Protein AF-A0A7V5ZEC9-F1 (afdb_monomer_lite)

Structure (mmCIF, N/CA/C/O backbone):
data_AF-A0A7V5ZEC9-F1
#
_entry.id   AF-A0A7V5ZEC9-F1
#
loop_
_atom_site.group_PDB
_atom_site.id
_atom_site.type_symbol
_atom_site.label_atom_id
_atom_site.label_alt_id
_atom_site.label_comp_id
_atom_site.label_asym_id
_atom_site.label_entity_id
_atom_site.label_seq_id
_atom_site.pdbx_PDB_ins_code
_atom_site.Cartn_x
_atom_site.Cartn_y
_atom_site.Cartn_z
_atom_site.occupancy
_atom_site.B_iso_or_equiv
_atom_site.auth_seq_id
_atom_site.auth_comp_id
_atom_site.auth_asym_id
_atom_site.auth_atom_id
_atom_site.pdbx_PDB_model_num
ATOM 1 N N . MET A 1 1 ? -28.917 10.484 61.229 1.00 45.91 1 MET A N 1
ATOM 2 C CA . MET A 1 1 ? -28.118 9.423 60.577 1.00 45.91 1 MET A CA 1
ATOM 3 C C . MET A 1 1 ? -28.393 9.499 59.085 1.00 45.91 1 MET A C 1
ATOM 5 O O . MET A 1 1 ? -29.542 9.336 58.700 1.00 45.91 1 MET A O 1
ATOM 9 N N . GLY A 1 2 ? -27.402 9.864 58.270 1.00 52.31 2 GLY A N 1
ATOM 10 C CA . GLY A 1 2 ? -27.573 9.956 56.819 1.00 52.31 2 GLY A CA 1
ATOM 11 C C . GLY A 1 2 ? -27.451 8.576 56.182 1.00 52.31 2 GLY A C 1
ATOM 12 O O . GLY A 1 2 ? -26.409 7.938 56.309 1.00 52.31 2 GLY A O 1
ATOM 13 N N . PHE A 1 3 ? -28.509 8.113 55.519 1.00 51.44 3 PHE A N 1
ATOM 14 C CA . PHE A 1 3 ? -28.454 6.925 54.672 1.00 51.44 3 PHE A CA 1
ATOM 15 C C . PHE A 1 3 ? -27.692 7.279 53.392 1.00 51.44 3 PHE A C 1
ATOM 17 O O . PHE A 1 3 ? -28.203 8.004 52.544 1.00 51.44 3 PHE A O 1
ATOM 24 N N . SER A 1 4 ? -26.458 6.791 53.259 1.00 56.06 4 SER A N 1
ATOM 25 C CA . SER A 1 4 ? -25.745 6.818 51.982 1.00 56.06 4 SER A CA 1
ATOM 26 C C . SER A 1 4 ? -26.106 5.553 51.212 1.00 56.06 4 SER A C 1
ATOM 28 O O . SER A 1 4 ? -25.688 4.451 51.575 1.00 56.06 4 SER A O 1
ATOM 30 N N . VAL A 1 5 ? -26.928 5.699 50.173 1.00 60.72 5 VAL A N 1
ATOM 31 C CA . VAL A 1 5 ? -27.169 4.627 49.207 1.00 60.72 5 VAL A CA 1
ATOM 32 C C . VAL A 1 5 ? -25.909 4.521 48.354 1.00 60.72 5 VAL A C 1
ATOM 34 O O . VAL A 1 5 ? -25.656 5.375 47.507 1.00 60.72 5 VAL A O 1
ATOM 37 N N . ARG A 1 6 ? -25.097 3.482 48.584 1.00 63.91 6 ARG A N 1
ATOM 38 C CA . ARG A 1 6 ? -24.024 3.122 47.651 1.00 63.91 6 ARG A CA 1
ATOM 39 C C . ARG A 1 6 ? -24.687 2.673 46.355 1.00 63.91 6 ARG A C 1
ATOM 41 O O . ARG A 1 6 ? -25.189 1.554 46.281 1.00 63.91 6 ARG A O 1
ATOM 48 N N . GLN A 1 7 ? -24.731 3.552 45.358 1.00 66.19 7 GLN A N 1
ATOM 49 C CA . GLN A 1 7 ? -25.104 3.128 44.017 1.00 66.19 7 GLN A CA 1
ATOM 50 C C . GLN A 1 7 ? -24.085 2.082 43.541 1.00 66.19 7 GLN A C 1
ATOM 52 O O . GLN A 1 7 ? -22.884 2.255 43.787 1.00 66.19 7 GLN A O 1
ATOM 57 N N . PRO A 1 8 ? -24.537 0.978 42.922 1.00 71.56 8 PRO A N 1
ATOM 58 C CA . PRO A 1 8 ? -23.621 0.030 42.312 1.00 71.56 8 PRO A CA 1
ATOM 59 C C . PRO A 1 8 ? -22.767 0.760 41.265 1.00 71.56 8 PRO A C 1
ATOM 61 O O . PRO A 1 8 ? -23.258 1.697 40.628 1.00 71.56 8 PRO A O 1
ATOM 64 N N . PRO A 1 9 ? -21.490 0.370 41.102 1.00 74.50 9 PRO A N 1
ATOM 65 C CA . PRO A 1 9 ? -20.638 0.975 40.092 1.00 74.50 9 PRO A CA 1
ATOM 66 C C . PRO A 1 9 ? -21.295 0.833 38.710 1.00 74.50 9 PRO A C 1
ATOM 68 O O . PRO A 1 9 ? -21.919 -0.202 38.447 1.00 74.50 9 PRO A O 1
ATOM 71 N N . PRO A 1 10 ? -21.171 1.845 37.833 1.00 80.75 10 PRO A N 1
ATOM 72 C CA . PRO A 1 10 ? -21.678 1.752 36.474 1.00 80.75 10 PRO A CA 1
ATOM 73 C C . PRO A 1 10 ? -21.144 0.496 35.766 1.00 80.75 10 PRO A C 1
ATOM 75 O O . PRO A 1 10 ? -20.005 0.084 36.019 1.00 80.75 10 PRO A O 1
ATOM 78 N N . PRO A 1 11 ? -21.946 -0.134 34.894 1.00 89.06 11 PRO A N 1
ATOM 79 C CA . PRO A 1 11 ? -21.502 -1.304 34.150 1.00 89.06 11 PRO A CA 1
ATOM 80 C C . PRO A 1 11 ? -20.333 -0.950 33.220 1.00 89.06 11 PRO A C 1
ATOM 82 O O . PRO A 1 11 ? -20.235 0.171 32.723 1.00 89.06 11 PRO A O 1
ATOM 85 N N . ALA A 1 12 ? -19.448 -1.916 32.968 1.00 92.62 12 ALA A N 1
ATOM 86 C CA . ALA A 1 12 ? -18.351 -1.731 32.022 1.00 92.62 12 ALA A CA 1
ATOM 87 C C . ALA A 1 12 ? -18.881 -1.507 30.588 1.00 92.62 12 ALA A C 1
ATOM 89 O O . ALA A 1 12 ? -19.945 -2.043 30.242 1.00 92.62 12 ALA A O 1
ATOM 90 N N . PRO A 1 13 ? -18.156 -0.742 29.748 1.00 95.12 13 PRO A N 1
ATOM 91 C CA . PRO A 1 13 ? -18.486 -0.629 28.334 1.00 95.12 13 PRO A CA 1
ATOM 92 C C . PRO A 1 13 ? -18.406 -2.003 27.666 1.00 95.12 13 PRO A C 1
ATOM 94 O O . PRO A 1 13 ? -17.550 -2.817 28.001 1.00 95.12 13 PRO A O 1
ATOM 97 N N . VAL A 1 14 ? -19.288 -2.266 26.709 1.00 97.12 14 VAL A N 1
ATOM 98 C CA . VAL A 1 14 ? -19.266 -3.502 25.913 1.00 97.12 14 VAL A CA 1
ATOM 99 C C . VAL A 1 14 ? -19.179 -3.116 24.450 1.00 97.12 14 VAL A C 1
ATOM 101 O O . VAL A 1 14 ? -19.966 -2.290 23.998 1.00 97.12 14 VAL A O 1
ATOM 104 N N . ILE A 1 15 ? -18.234 -3.706 23.720 1.00 97.94 15 ILE A N 1
ATOM 105 C CA . ILE A 1 15 ? -18.111 -3.579 22.269 1.00 97.94 15 ILE A CA 1
ATOM 106 C C . ILE A 1 15 ? -18.838 -4.766 21.640 1.00 97.94 15 ILE A C 1
ATOM 108 O O . ILE A 1 15 ? -18.383 -5.904 21.759 1.00 97.94 15 ILE A O 1
ATOM 112 N N . ASP A 1 16 ? -19.943 -4.504 20.946 1.00 98.25 16 ASP A N 1
ATOM 113 C CA . ASP A 1 16 ? -20.681 -5.536 20.213 1.00 98.25 16 ASP A CA 1
ATOM 114 C C . ASP A 1 16 ? -20.157 -5.653 18.762 1.00 98.25 16 ASP A C 1
ATOM 116 O O . ASP A 1 16 ? -20.049 -6.756 18.229 1.00 98.25 16 ASP A O 1
ATOM 120 N N . SER A 1 17 ? -19.781 -4.535 18.117 1.00 97.88 17 SER A N 1
ATOM 121 C CA . SER A 1 17 ? -19.149 -4.551 16.785 1.00 97.88 17 SER A CA 1
ATOM 122 C C . SER A 1 17 ? -18.370 -3.270 16.463 1.00 97.88 17 SER A C 1
ATOM 124 O O . SER A 1 17 ? -18.601 -2.226 17.077 1.00 97.88 17 SER A O 1
ATOM 126 N N . ILE A 1 18 ? -17.460 -3.343 15.485 1.00 98.06 18 ILE A N 1
ATOM 127 C CA . ILE A 1 18 ? -16.761 -2.188 14.905 1.00 98.06 18 ILE A CA 1
ATOM 128 C C . ILE A 1 18 ? -16.881 -2.278 13.385 1.00 98.06 18 ILE A C 1
ATOM 130 O O . ILE A 1 18 ? -16.436 -3.259 12.786 1.00 98.06 18 ILE A O 1
ATOM 134 N N . ALA A 1 19 ? -17.491 -1.271 12.761 1.00 96.44 19 ALA A N 1
ATOM 135 C CA . ALA A 1 19 ? -17.774 -1.286 11.333 1.00 96.44 19 ALA A CA 1
ATOM 136 C C . ALA A 1 19 ? -17.755 0.117 10.690 1.00 96.44 19 ALA A C 1
ATOM 138 O O . ALA A 1 19 ? -18.045 1.117 11.350 1.00 96.44 19 ALA A O 1
ATOM 139 N N . PRO A 1 20 ? -17.476 0.205 9.378 1.00 96.69 20 PRO A N 1
ATOM 140 C CA . PRO A 1 20 ? -16.906 -0.866 8.559 1.00 96.69 20 PRO A CA 1
ATOM 141 C C . PRO A 1 20 ? -15.430 -1.096 8.921 1.00 96.69 20 PRO A C 1
ATOM 143 O O . PRO A 1 20 ? -14.845 -0.333 9.686 1.00 96.69 20 PRO A O 1
ATOM 146 N N . SER A 1 21 ? -14.821 -2.129 8.342 1.00 95.88 21 SER A N 1
ATOM 147 C CA . SER A 1 21 ? -13.361 -2.219 8.278 1.00 95.88 21 SER A CA 1
ATOM 148 C C . SER A 1 21 ? -12.816 -1.033 7.477 1.00 95.88 21 SER A C 1
ATOM 150 O O . SER A 1 21 ? -13.339 -0.696 6.411 1.00 95.88 21 SER A O 1
ATOM 152 N N . GLN A 1 22 ? -11.784 -0.382 8.002 1.00 96.12 22 GLN A N 1
ATOM 153 C CA . GLN A 1 22 ? -11.276 0.893 7.503 1.00 96.12 22 GLN A CA 1
ATOM 154 C C . GLN A 1 22 ? -9.762 0.888 7.353 1.00 96.12 22 GLN A C 1
ATOM 156 O O . GLN A 1 22 ? -9.052 0.115 7.997 1.00 96.12 22 GLN A O 1
ATOM 161 N N . TYR A 1 23 ? -9.286 1.795 6.507 1.00 94.12 23 TYR A N 1
ATOM 162 C CA . TYR A 1 23 ? -7.868 2.085 6.348 1.00 94.12 23 TYR A CA 1
ATOM 163 C C . TYR A 1 23 ? -7.333 2.920 7.527 1.00 94.12 23 TYR A C 1
ATOM 165 O O . TYR A 1 23 ? -8.110 3.642 8.167 1.00 94.12 23 TYR A O 1
ATOM 173 N N . PRO A 1 24 ? -6.014 2.904 7.781 1.00 92.81 24 PRO A N 1
ATOM 174 C CA . PRO A 1 24 ? -5.375 3.834 8.711 1.00 92.81 24 PRO A CA 1
ATOM 175 C C . PRO A 1 24 ? -5.760 5.297 8.426 1.00 92.81 24 PRO A C 1
ATOM 177 O O . PRO A 1 24 ? -5.838 5.718 7.266 1.00 92.81 24 PRO A O 1
ATOM 180 N N . GLY A 1 25 ? -6.047 6.062 9.482 1.00 92.25 25 GLY A N 1
ATOM 181 C CA . GLY A 1 25 ? -6.497 7.460 9.431 1.00 92.25 25 GLY A CA 1
ATOM 182 C C . GLY A 1 25 ? -7.989 7.659 9.134 1.00 92.25 25 GLY A C 1
ATOM 183 O O . GLY A 1 25 ? -8.491 8.784 9.186 1.00 92.25 25 GLY A O 1
ATOM 184 N N . ARG A 1 26 ? -8.737 6.593 8.820 1.00 94.81 26 ARG A N 1
ATOM 185 C CA . ARG A 1 26 ? -10.182 6.673 8.555 1.00 94.81 26 ARG A CA 1
ATOM 186 C C . ARG A 1 26 ? -10.999 6.379 9.810 1.00 94.81 26 ARG A C 1
ATOM 188 O O . ARG A 1 26 ? -10.510 5.823 10.789 1.00 94.81 26 ARG A O 1
ATOM 195 N N . LYS A 1 27 ? -12.267 6.781 9.775 1.00 97.19 27 LYS A N 1
ATOM 196 C CA . LYS A 1 27 ? -13.200 6.644 10.894 1.00 97.19 27 LYS A CA 1
ATOM 197 C C . LYS A 1 27 ? -14.037 5.377 10.767 1.00 97.19 27 LYS A C 1
ATOM 199 O O . LYS A 1 27 ? -14.584 5.109 9.697 1.00 97.19 27 LYS A O 1
ATOM 204 N N . ALA A 1 28 ? -14.171 4.651 11.867 1.00 97.88 28 ALA A N 1
ATOM 205 C CA . ALA A 1 28 ? -15.096 3.538 12.037 1.00 97.88 28 ALA A CA 1
ATOM 206 C C . ALA A 1 28 ? -16.098 3.853 13.157 1.00 97.88 28 ALA A C 1
ATOM 208 O O . ALA A 1 28 ? -15.854 4.714 14.007 1.00 97.88 28 ALA A O 1
ATOM 209 N N . ILE A 1 29 ? -17.229 3.151 13.153 1.00 98.25 29 ILE A N 1
ATOM 210 C CA . ILE A 1 29 ? -18.236 3.224 14.207 1.00 98.25 29 ILE A CA 1
ATOM 211 C C . ILE A 1 29 ? -18.117 1.984 15.080 1.00 98.25 29 ILE A C 1
ATOM 213 O O . ILE A 1 29 ? -18.201 0.855 14.601 1.00 98.25 29 ILE A O 1
ATOM 217 N N . VAL A 1 30 ? -17.944 2.214 16.374 1.00 98.00 30 VAL A N 1
ATOM 218 C CA . VAL A 1 30 ? -18.043 1.205 17.420 1.00 98.00 30 VAL A CA 1
ATOM 219 C C . VAL A 1 30 ? -19.482 1.201 17.918 1.00 98.00 30 VAL A C 1
ATOM 221 O O . VAL A 1 30 ? -19.989 2.228 18.374 1.00 98.00 30 VAL A O 1
ATOM 224 N N . THR A 1 31 ? -20.142 0.052 17.832 1.00 98.25 31 THR A N 1
ATOM 225 C CA . THR A 1 31 ? -21.472 -0.175 18.409 1.00 98.25 31 THR A CA 1
ATOM 226 C C . THR A 1 31 ? -21.353 -1.031 19.654 1.00 98.25 31 THR A C 1
ATOM 228 O O . THR A 1 31 ? -20.560 -1.977 19.681 1.00 98.25 31 THR A O 1
ATOM 231 N N . GLY A 1 32 ? -22.157 -0.733 20.661 1.00 97.25 32 GLY A N 1
ATOM 232 C CA . GLY A 1 32 ? -22.049 -1.406 21.937 1.00 97.25 32 GLY A CA 1
ATOM 233 C C . GLY A 1 32 ? -23.046 -0.901 22.956 1.00 97.25 32 GLY A C 1
ATOM 234 O O . GLY A 1 32 ? -24.139 -0.462 22.604 1.00 97.25 32 GLY A O 1
ATOM 235 N N . ARG A 1 33 ? -22.667 -0.964 24.230 1.00 95.94 33 ARG A N 1
ATOM 236 C CA . ARG A 1 33 ? -23.492 -0.524 25.361 1.00 95.94 33 ARG A CA 1
ATOM 237 C C . ARG A 1 33 ? -22.633 0.131 26.436 1.00 95.94 33 ARG A C 1
ATOM 239 O O . ARG A 1 33 ? -21.455 -0.208 26.575 1.00 95.94 33 ARG A O 1
ATOM 246 N N . ASN A 1 34 ? -23.264 0.980 27.250 1.00 94.12 34 ASN A N 1
ATOM 247 C CA . ASN A 1 34 ? -22.690 1.617 28.438 1.00 94.12 34 ASN A CA 1
ATOM 248 C C . ASN A 1 34 ? -21.585 2.651 28.134 1.00 94.12 34 ASN A C 1
ATOM 250 O O . ASN A 1 34 ? -20.636 2.797 28.913 1.00 94.12 34 ASN A O 1
ATOM 254 N N . PHE A 1 35 ? -21.680 3.374 27.014 1.00 92.81 35 PHE A N 1
ATOM 255 C CA . PHE A 1 35 ? -20.675 4.371 26.618 1.00 92.81 35 PHE A CA 1
ATOM 256 C C . PHE A 1 35 ? -20.824 5.725 27.328 1.00 92.81 35 PHE A C 1
ATOM 258 O O . PHE A 1 35 ? -19.875 6.507 27.344 1.00 92.81 35 PHE A O 1
ATOM 265 N N . LEU A 1 36 ? -21.979 6.009 27.940 1.00 87.44 36 LEU A N 1
ATOM 266 C CA . LEU A 1 36 ? -22.243 7.253 28.681 1.00 87.44 36 LEU A CA 1
ATOM 267 C C . LEU A 1 36 ? -22.200 7.070 30.207 1.00 87.44 36 LEU A C 1
ATOM 269 O O . LEU A 1 36 ? -22.753 7.872 30.957 1.00 87.44 36 LEU A O 1
ATOM 273 N N . THR A 1 37 ? -21.537 6.019 30.688 1.00 75.62 37 THR A N 1
ATOM 274 C CA . THR A 1 37 ? -21.508 5.650 32.113 1.00 75.62 37 THR A CA 1
ATOM 275 C C . THR A 1 37 ? -20.740 6.613 33.021 1.00 75.62 37 THR A C 1
ATOM 277 O O . THR A 1 37 ? -20.828 6.486 34.244 1.00 75.62 37 THR A O 1
ATOM 280 N N . THR A 1 38 ? -20.029 7.599 32.466 1.00 68.06 38 THR A N 1
ATOM 281 C CA . THR A 1 38 ? -19.313 8.632 33.225 1.00 68.06 38 THR A CA 1
ATOM 282 C C . THR A 1 38 ? -19.655 10.042 32.722 1.00 68.06 38 THR A C 1
ATOM 284 O O . THR A 1 38 ? -19.897 10.233 31.530 1.00 68.06 38 THR A O 1
ATOM 287 N N . PRO A 1 39 ? -19.689 11.063 33.601 1.00 60.22 39 PRO A N 1
ATOM 288 C CA . PRO A 1 39 ? -19.830 12.454 33.181 1.00 60.22 39 PRO A CA 1
ATOM 289 C C . PRO A 1 39 ? -18.533 12.891 32.478 1.00 60.22 39 PRO A C 1
ATOM 291 O O . PRO A 1 39 ? -17.508 13.059 33.129 1.00 60.22 39 PRO A O 1
ATOM 294 N N . ASN A 1 40 ? -18.590 13.054 31.152 1.00 65.38 40 ASN A N 1
ATOM 295 C CA . ASN A 1 40 ? -17.469 13.259 30.212 1.00 65.38 40 ASN A CA 1
ATOM 296 C C . ASN A 1 40 ? -16.632 11.999 29.917 1.00 65.38 40 ASN A C 1
ATOM 298 O O . ASN A 1 40 ? -15.453 11.933 30.279 1.00 65.38 40 ASN A O 1
ATOM 302 N N . PRO A 1 41 ? -17.203 11.007 29.211 1.00 69.38 41 PRO A N 1
ATOM 303 C CA . PRO A 1 41 ? -16.437 9.871 28.743 1.00 69.38 41 PRO A CA 1
ATOM 304 C C . PRO A 1 41 ? -15.564 10.337 27.575 1.00 69.38 41 PRO A C 1
ATOM 306 O O . PRO A 1 41 ? -16.071 10.665 26.503 1.00 69.38 41 PRO A O 1
ATOM 309 N N . THR A 1 42 ? -14.251 10.358 27.776 1.00 85.50 42 THR A N 1
ATOM 310 C CA . THR A 1 42 ? -13.278 10.373 26.679 1.00 85.50 42 THR A CA 1
ATOM 311 C C . THR A 1 42 ? -12.703 8.964 26.594 1.00 85.50 42 THR A C 1
ATOM 313 O O . THR A 1 42 ? -11.767 8.656 27.335 1.00 85.50 42 THR A O 1
ATOM 316 N N . PRO A 1 43 ? -13.291 8.064 25.784 1.00 92.81 43 PRO A N 1
ATOM 317 C CA . PRO A 1 43 ? -12.863 6.679 25.755 1.00 92.81 43 PRO A CA 1
ATOM 318 C C . PRO A 1 43 ? -11.467 6.575 25.160 1.00 92.81 43 PRO A C 1
ATOM 320 O O . PRO A 1 43 ? -11.207 7.084 24.067 1.00 92.81 43 PRO A O 1
ATOM 323 N N . GLY A 1 44 ? -10.582 5.884 25.865 1.00 95.69 44 GLY A N 1
ATOM 324 C CA . GLY A 1 44 ? -9.361 5.374 25.263 1.00 95.69 44 GLY A CA 1
ATOM 325 C C . GLY A 1 44 ? -9.695 4.148 24.424 1.00 95.69 44 GLY A C 1
ATOM 326 O O . GLY A 1 44 ? -10.480 3.308 24.866 1.00 95.69 44 GLY A O 1
ATOM 327 N N . VAL A 1 45 ? -9.126 4.042 23.225 1.00 97.50 45 VAL A N 1
ATOM 328 C CA . VAL A 1 45 ? -9.255 2.858 22.371 1.00 97.50 45 VAL A CA 1
ATOM 329 C C . VAL A 1 45 ? -7.864 2.368 22.001 1.00 97.50 45 VAL A C 1
ATOM 331 O O . VAL A 1 45 ? -7.050 3.127 21.472 1.00 97.50 45 VAL A O 1
ATOM 334 N N . TRP A 1 46 ? -7.601 1.095 22.279 1.00 97.75 46 TRP A N 1
ATOM 335 C CA . TRP A 1 46 ? -6.325 0.441 22.021 1.00 97.75 46 TRP A CA 1
ATOM 336 C C . TRP A 1 46 ? -6.477 -0.613 20.934 1.00 97.75 46 TRP A C 1
ATOM 338 O O . TRP A 1 46 ? -7.455 -1.357 20.917 1.00 97.75 46 TRP A O 1
ATOM 348 N N . PHE A 1 47 ? -5.485 -0.675 20.051 1.00 97.19 47 PHE A N 1
ATOM 349 C CA . PHE A 1 47 ? -5.365 -1.648 18.972 1.00 97.19 47 PHE A CA 1
ATOM 350 C C . PHE A 1 47 ? -4.122 -2.496 19.231 1.00 97.19 47 PHE A C 1
ATOM 352 O O . PHE A 1 47 ? -2.995 -2.013 19.090 1.00 97.19 47 PHE A O 1
ATOM 359 N N . LEU A 1 48 ? -4.334 -3.745 19.631 1.00 95.88 48 LEU A N 1
ATOM 360 C CA . LEU A 1 48 ? -3.289 -4.709 19.948 1.00 95.88 48 LEU A CA 1
ATOM 361 C C . LEU A 1 48 ? -3.080 -5.636 18.743 1.00 95.88 48 LEU A C 1
ATOM 363 O O . LEU A 1 48 ? -4.053 -6.232 18.275 1.00 95.88 48 LEU A O 1
ATOM 367 N N . PRO A 1 49 ? -1.861 -5.746 18.195 1.00 92.94 49 PRO A N 1
ATOM 368 C CA . PRO A 1 49 ? -1.602 -6.557 17.011 1.00 92.94 49 PRO A CA 1
ATOM 369 C C . PRO A 1 49 ? -1.769 -8.048 17.326 1.00 92.94 49 PRO A C 1
ATOM 371 O O . PRO A 1 49 ? -1.227 -8.532 18.315 1.00 92.94 49 PRO A O 1
ATOM 374 N N . LEU A 1 50 ? -2.496 -8.781 16.475 1.00 90.00 50 LEU A N 1
ATOM 375 C CA . LEU A 1 50 ? -2.614 -10.244 16.581 1.00 90.00 50 LEU A CA 1
ATOM 376 C C . LEU A 1 50 ? -1.536 -10.990 15.789 1.00 90.00 50 LEU A C 1
ATOM 378 O O . LEU A 1 50 ? -1.075 -12.040 16.221 1.00 90.00 50 LEU A O 1
ATOM 382 N N . ASP A 1 51 ? -1.120 -10.432 14.654 1.00 73.44 51 ASP A N 1
ATOM 383 C CA . ASP A 1 51 ? -0.260 -11.107 13.675 1.00 73.44 51 ASP A CA 1
ATOM 384 C C . ASP A 1 51 ? 1.221 -10.685 13.810 1.00 73.44 51 ASP A C 1
ATOM 386 O O . ASP A 1 51 ? 1.890 -10.452 12.807 1.00 73.44 51 ASP A O 1
ATOM 390 N N . GLU A 1 52 ? 1.704 -10.474 15.045 1.00 70.25 52 GLU A N 1
ATOM 391 C CA . GLU A 1 52 ? 3.062 -9.964 15.360 1.00 70.25 52 GLU A CA 1
ATOM 392 C C . GLU A 1 52 ? 3.459 -8.693 14.584 1.00 70.25 52 GLU A C 1
ATOM 394 O O . GLU A 1 52 ? 4.634 -8.405 14.348 1.00 70.25 52 GLU A O 1
ATOM 399 N N . GLN A 1 53 ? 2.464 -7.900 14.182 1.00 73.31 53 GLN A N 1
ATOM 400 C CA . GLN A 1 53 ? 2.706 -6.743 13.336 1.00 73.31 53 GLN A CA 1
ATOM 401 C C . GLN A 1 53 ? 3.555 -5.704 14.071 1.00 73.31 53 GLN A C 1
ATOM 403 O O . GLN A 1 53 ? 3.229 -5.341 15.210 1.00 73.31 53 GLN A O 1
ATOM 408 N N . PRO A 1 54 ? 4.618 -5.180 13.438 1.00 75.44 54 PRO A N 1
ATOM 409 C CA . PRO A 1 54 ? 5.427 -4.153 14.061 1.00 75.44 54 PRO A CA 1
ATOM 410 C C . PRO A 1 54 ? 4.592 -2.884 14.256 1.00 75.44 54 PRO A C 1
ATOM 412 O O . PRO A 1 54 ? 3.907 -2.413 13.348 1.00 75.44 54 PRO A O 1
ATOM 415 N N . LEU A 1 55 ? 4.677 -2.310 15.454 1.00 83.06 55 LEU A N 1
ATOM 416 C CA . LEU A 1 55 ? 4.142 -0.987 15.757 1.00 83.06 55 LEU A CA 1
ATOM 417 C C . LEU A 1 55 ? 5.296 0.014 15.763 1.00 83.06 55 LEU A C 1
ATOM 419 O O . LEU A 1 55 ? 6.180 -0.069 16.616 1.00 83.06 55 LEU A O 1
ATOM 423 N N . ALA A 1 56 ? 5.272 0.971 14.833 1.00 73.75 56 ALA A N 1
ATOM 424 C CA . ALA A 1 56 ? 6.288 2.025 14.745 1.00 73.75 56 ALA A CA 1
ATOM 425 C C . ALA A 1 56 ? 6.330 2.916 16.001 1.00 73.75 56 ALA A C 1
ATOM 427 O O . ALA A 1 56 ? 7.375 3.446 16.367 1.00 73.75 56 ALA A O 1
ATOM 428 N N . SER A 1 57 ? 5.190 3.062 16.675 1.00 82.81 57 SER A N 1
ATOM 429 C CA . SER A 1 57 ? 5.053 3.694 17.984 1.00 82.81 57 SER A CA 1
ATOM 430 C C . SER A 1 57 ? 3.968 2.960 18.765 1.00 82.81 57 SER A C 1
ATOM 432 O O . SER A 1 57 ? 2.997 2.482 18.176 1.00 82.81 57 SER A O 1
ATOM 434 N N . TYR A 1 58 ? 4.137 2.830 20.078 1.00 92.12 58 TYR A N 1
ATOM 435 C CA . TYR A 1 58 ? 3.197 2.094 20.913 1.00 92.12 58 TYR A CA 1
ATOM 436 C C . TYR A 1 58 ? 3.096 2.681 22.317 1.00 92.12 58 TYR A C 1
ATOM 438 O O . TYR A 1 58 ? 4.017 3.315 22.833 1.00 92.12 58 TYR A O 1
ATOM 446 N N . VAL A 1 59 ? 1.963 2.404 22.950 1.00 93.75 59 VAL A N 1
ATOM 447 C CA . VAL A 1 59 ? 1.771 2.498 24.395 1.00 93.75 59 VAL A CA 1
ATOM 448 C C . VAL A 1 59 ? 1.644 1.091 24.969 1.00 93.75 59 VAL A C 1
ATOM 450 O O . VAL A 1 59 ? 1.411 0.131 24.235 1.00 93.75 59 VAL A O 1
ATOM 453 N N . MET A 1 60 ? 1.795 0.965 26.283 1.00 94.75 60 MET A N 1
ATOM 454 C CA . MET A 1 60 ? 1.546 -0.296 26.974 1.00 94.75 60 MET A CA 1
ATOM 455 C C . MET A 1 60 ? 0.100 -0.330 27.469 1.00 94.75 60 MET A C 1
ATOM 457 O O . MET A 1 60 ? -0.333 0.589 28.165 1.00 94.75 60 MET A O 1
ATOM 461 N N . PHE A 1 61 ? -0.628 -1.394 27.144 1.00 93.56 61 PHE A N 1
ATOM 462 C CA . PHE A 1 61 ? -1.943 -1.701 27.700 1.00 93.56 61 PHE A CA 1
ATOM 463 C C . PHE A 1 61 ? -1.891 -3.105 28.294 1.00 93.56 61 PHE A C 1
ATOM 465 O O . PHE A 1 61 ? -1.611 -4.058 27.578 1.00 93.56 61 PHE A O 1
ATOM 472 N N . GLU A 1 62 ? -2.076 -3.228 29.610 1.00 93.06 62 GLU A N 1
ATOM 473 C CA . GLU A 1 62 ? -2.016 -4.521 30.320 1.00 93.06 62 GLU A CA 1
ATOM 474 C C . GLU A 1 62 ? -0.727 -5.336 30.059 1.00 93.06 62 GLU A C 1
ATOM 476 O O . GLU A 1 62 ? -0.724 -6.559 30.114 1.00 93.06 62 GLU A O 1
ATOM 481 N N . GLY A 1 63 ? 0.398 -4.658 29.797 1.00 92.38 63 GLY A N 1
ATOM 482 C CA . GLY A 1 63 ? 1.680 -5.308 29.488 1.00 92.38 63 GLY A CA 1
ATOM 483 C C . GLY A 1 63 ? 1.882 -5.662 28.010 1.00 92.38 63 GLY A C 1
ATOM 484 O O . GLY A 1 63 ? 2.958 -6.129 27.645 1.00 92.38 63 GLY A O 1
ATOM 485 N N . GLU A 1 64 ? 0.911 -5.368 27.148 1.00 93.38 64 GLU A N 1
ATOM 486 C CA . GLU A 1 64 ? 0.979 -5.570 25.701 1.00 93.38 64 GLU A CA 1
ATOM 487 C C . GLU A 1 64 ? 1.229 -4.246 24.963 1.00 93.38 64 GLU A C 1
ATOM 489 O O . GLU A 1 64 ? 0.799 -3.175 25.401 1.00 93.38 64 GLU A O 1
ATOM 494 N N . LYS A 1 65 ? 1.924 -4.306 23.821 1.00 93.62 65 LYS A N 1
ATOM 495 C CA . LYS A 1 65 ? 2.121 -3.136 22.954 1.00 93.62 65 LYS A CA 1
ATOM 496 C C . LYS A 1 65 ? 0.838 -2.857 22.179 1.00 93.62 65 LYS A C 1
ATOM 498 O O . LYS A 1 65 ? 0.303 -3.751 21.531 1.00 93.62 65 LYS A O 1
ATOM 503 N N . ALA A 1 66 ? 0.388 -1.611 22.193 1.00 95.19 66 ALA A N 1
ATOM 504 C CA . ALA A 1 66 ? -0.827 -1.197 21.510 1.00 95.19 66 ALA A CA 1
ATOM 505 C C . ALA A 1 66 ? -0.650 0.158 20.826 1.00 95.19 66 ALA A C 1
ATOM 507 O O . ALA A 1 66 ? 0.027 1.046 21.352 1.00 95.19 66 ALA A O 1
ATOM 508 N N . ALA A 1 67 ? -1.317 0.356 19.691 1.00 95.75 67 ALA A N 1
ATOM 509 C CA . ALA A 1 67 ? -1.595 1.707 19.220 1.00 95.75 67 ALA A CA 1
ATOM 510 C C . ALA A 1 67 ? -2.795 2.273 19.983 1.00 95.75 67 ALA A C 1
ATOM 512 O O . ALA A 1 67 ? -3.677 1.527 20.407 1.00 95.75 67 ALA A O 1
ATOM 513 N N . PHE A 1 68 ? -2.832 3.591 20.144 1.00 95.94 68 PHE A N 1
ATOM 514 C CA . PHE A 1 68 ? -3.842 4.273 20.943 1.00 95.94 68 PHE A CA 1
ATOM 515 C C . PHE A 1 68 ? -4.496 5.406 20.163 1.00 95.94 68 PHE A C 1
ATOM 517 O O . PHE A 1 68 ? -3.841 6.117 19.402 1.00 95.94 68 PHE A O 1
ATOM 524 N N . THR A 1 69 ? -5.790 5.586 20.387 1.00 96.50 69 THR A N 1
ATOM 525 C CA . THR A 1 69 ? -6.568 6.712 19.879 1.00 96.50 69 THR A CA 1
ATOM 526 C C . THR A 1 69 ? -7.683 7.052 20.860 1.00 96.50 69 THR A C 1
ATOM 528 O O . THR A 1 69 ? -8.037 6.253 21.730 1.00 96.50 69 THR A O 1
ATOM 531 N N . LEU A 1 70 ? -8.247 8.245 20.711 1.00 96.00 70 LEU A N 1
ATOM 532 C CA . LEU A 1 70 ? -9.416 8.661 21.470 1.00 96.00 70 LEU A CA 1
ATOM 533 C C . LEU A 1 70 ? -10.682 8.383 20.664 1.00 96.00 70 LEU A C 1
ATOM 535 O O . LEU A 1 70 ? -10.775 8.711 19.480 1.00 96.00 70 LEU A O 1
ATOM 539 N N . GLY A 1 71 ? -11.665 7.792 21.331 1.00 95.12 71 GLY A N 1
ATOM 540 C CA . GLY A 1 71 ? -13.016 7.669 20.814 1.00 95.12 71 GLY A CA 1
ATOM 541 C C . GLY A 1 71 ? -13.823 8.946 21.035 1.00 95.12 71 GLY A C 1
ATOM 542 O O . GLY A 1 71 ? -13.590 9.709 21.974 1.00 95.12 71 GLY A O 1
ATOM 543 N N . ARG A 1 72 ? -14.824 9.166 20.186 1.00 94.94 72 ARG A N 1
ATOM 544 C CA . ARG A 1 72 ? -15.839 10.207 20.351 1.00 94.94 72 ARG A CA 1
ATOM 545 C C . ARG A 1 72 ? -17.193 9.544 20.539 1.00 94.94 72 ARG A C 1
ATOM 547 O O . ARG A 1 72 ? -17.770 9.024 19.584 1.00 94.94 72 ARG A O 1
ATOM 554 N N . VAL A 1 73 ? -17.708 9.567 21.764 1.00 94.44 73 VAL A N 1
ATOM 555 C CA . VAL A 1 73 ? -19.032 9.009 22.064 1.00 94.44 73 VAL A CA 1
ATOM 556 C C . VAL A 1 73 ? -20.105 9.825 21.340 1.00 94.44 73 VAL A C 1
ATOM 558 O O . VAL A 1 73 ? -20.123 11.053 21.418 1.00 94.44 73 VAL A O 1
ATOM 561 N N . LEU A 1 74 ? -20.974 9.137 20.601 1.00 94.25 74 LEU A N 1
ATOM 562 C CA . LEU A 1 74 ? -22.107 9.729 19.883 1.00 94.25 74 LEU A CA 1
ATOM 563 C C . LEU A 1 74 ? -23.414 9.523 20.658 1.00 94.25 74 LEU A C 1
ATOM 565 O O . LEU A 1 74 ? -24.289 10.383 20.642 1.00 94.25 74 LEU A O 1
ATOM 569 N N . SER A 1 75 ? -23.539 8.380 21.331 1.00 94.06 75 SER A N 1
ATOM 570 C CA . SER A 1 75 ? -24.656 8.004 22.202 1.00 94.06 75 SER A CA 1
ATOM 571 C C . SER A 1 75 ? -24.229 6.851 23.122 1.00 94.06 75 SER A C 1
ATOM 573 O O . SER A 1 75 ? -23.102 6.369 23.023 1.00 94.06 75 SER A O 1
ATOM 575 N N . ASP A 1 76 ? -25.114 6.368 24.000 1.00 93.88 76 ASP A N 1
ATOM 576 C CA . ASP A 1 76 ? -24.785 5.267 24.923 1.00 93.88 76 ASP A CA 1
ATOM 577 C C . ASP A 1 76 ? -24.425 3.942 24.224 1.00 93.88 76 ASP A C 1
ATOM 579 O O . ASP A 1 76 ? -23.799 3.070 24.827 1.00 93.88 76 ASP A O 1
ATOM 583 N N . ASN A 1 77 ? -24.789 3.800 22.946 1.00 96.44 77 ASN A N 1
ATOM 584 C CA . ASN A 1 77 ? -24.552 2.596 22.157 1.00 96.44 77 ASN A CA 1
ATOM 585 C C . ASN A 1 77 ? -23.686 2.813 20.909 1.00 96.44 77 ASN A C 1
ATOM 587 O O . ASN A 1 77 ? -23.469 1.863 20.153 1.00 96.44 77 ASN A O 1
ATOM 591 N N . GLN A 1 78 ? -23.198 4.034 20.668 1.00 96.94 78 GLN A N 1
ATOM 592 C CA . GLN A 1 78 ? -22.373 4.347 19.503 1.00 96.94 78 GLN A CA 1
ATOM 593 C C . GLN A 1 78 ? -21.228 5.299 19.829 1.00 96.94 78 GLN A C 1
ATOM 595 O O . GLN A 1 78 ? -21.396 6.313 20.509 1.00 96.94 78 GLN A O 1
ATOM 600 N N . MET A 1 79 ? -20.069 5.006 19.255 1.00 96.25 79 MET A N 1
ATOM 601 C CA . MET A 1 79 ? -18.867 5.819 19.344 1.00 96.25 79 MET A CA 1
ATOM 602 C C . MET A 1 79 ? -18.166 5.847 17.984 1.00 96.25 79 MET A C 1
ATOM 604 O O . MET A 1 79 ? -18.064 4.833 17.303 1.00 96.25 79 MET A O 1
ATOM 608 N N . GLU A 1 80 ? -17.663 7.008 17.589 1.00 97.19 80 GLU A N 1
ATOM 609 C CA . GLU A 1 80 ? -16.766 7.150 16.444 1.00 97.19 80 GLU A CA 1
ATOM 610 C C . GLU A 1 80 ? -15.318 6.950 16.906 1.00 97.19 80 GLU A C 1
ATOM 612 O O . GLU A 1 80 ? -14.910 7.501 17.928 1.00 97.19 80 GLU A O 1
ATOM 617 N N . VAL A 1 81 ? -14.529 6.186 16.153 1.00 97.38 81 VAL A N 1
ATOM 618 C CA . VAL A 1 81 ? -13.095 6.009 16.403 1.00 97.38 81 VAL A CA 1
ATOM 619 C C . VAL A 1 81 ? -12.310 6.227 15.115 1.00 97.38 81 VAL A C 1
ATOM 621 O O . VAL A 1 81 ? -12.692 5.732 14.055 1.00 97.38 81 VAL A O 1
ATOM 624 N N . THR A 1 82 ? -11.204 6.962 15.195 1.00 97.50 82 THR A N 1
ATOM 625 C CA . THR A 1 82 ? -10.254 7.083 14.081 1.00 97.50 82 THR A CA 1
ATOM 626 C C . THR A 1 82 ? -9.209 5.985 14.202 1.00 97.50 82 THR A C 1
ATOM 628 O O . THR A 1 82 ? -8.515 5.919 15.217 1.00 97.50 82 THR A O 1
ATOM 631 N N . ILE A 1 83 ? -9.076 5.149 13.172 1.00 96.50 83 ILE A N 1
ATOM 632 C CA . ILE A 1 83 ? -8.032 4.123 13.102 1.00 96.50 83 ILE A CA 1
ATOM 633 C C . ILE A 1 83 ? -6.670 4.830 13.091 1.00 96.50 83 ILE A C 1
ATOM 635 O O . ILE A 1 83 ? -6.467 5.685 12.226 1.00 96.50 83 ILE A O 1
ATOM 639 N N . PRO A 1 84 ? -5.744 4.531 14.022 1.00 94.31 84 PRO A N 1
ATOM 640 C CA . PRO A 1 84 ? -4.459 5.221 14.069 1.00 94.31 84 PRO A CA 1
ATOM 641 C C . PRO A 1 84 ? -3.703 5.115 12.738 1.00 94.31 84 PRO A C 1
ATOM 643 O O . PRO A 1 84 ? -3.611 4.036 12.157 1.00 94.31 84 PRO A O 1
ATOM 646 N N . GLU A 1 85 ? -3.135 6.228 12.267 1.00 90.44 85 GLU A N 1
ATOM 647 C CA . GLU A 1 85 ? -2.393 6.288 10.993 1.00 90.44 85 GLU A CA 1
ATOM 648 C C . GLU A 1 85 ? -1.138 5.410 10.981 1.00 90.44 85 GLU A C 1
ATOM 650 O O . GLU A 1 85 ? -0.644 5.047 9.924 1.00 90.44 85 GLU A O 1
ATOM 655 N N . ILE A 1 86 ? -0.626 5.052 12.157 1.00 87.44 86 ILE A N 1
ATOM 656 C CA . ILE A 1 86 ? 0.569 4.219 12.309 1.00 87.44 86 ILE A CA 1
ATOM 657 C C . ILE A 1 86 ? 0.292 2.716 12.184 1.00 87.44 86 ILE A C 1
ATOM 659 O O . ILE A 1 86 ? 1.238 1.931 12.226 1.00 87.44 86 ILE A O 1
ATOM 663 N N . LEU A 1 87 ? -0.980 2.302 12.113 1.00 91.06 87 LEU A N 1
ATOM 664 C CA . LEU A 1 87 ? -1.317 0.887 12.005 1.00 91.06 87 LEU A CA 1
ATOM 665 C C . LEU A 1 87 ? -1.002 0.362 10.610 1.00 91.06 87 LEU A C 1
ATOM 667 O O . LEU A 1 87 ? -1.322 0.993 9.602 1.00 91.06 87 LEU A O 1
ATOM 671 N N . LEU A 1 88 ? -0.415 -0.830 10.574 1.00 88.94 88 LEU A N 1
ATOM 672 C CA . LEU A 1 88 ? -0.271 -1.597 9.351 1.00 88.94 88 LEU A CA 1
ATOM 673 C C . LEU A 1 88 ? -1.577 -2.353 9.052 1.00 88.94 88 LEU A C 1
ATOM 675 O O . LEU A 1 88 ? -2.417 -2.536 9.934 1.00 88.94 88 LEU A O 1
ATOM 679 N N . PRO A 1 89 ? -1.799 -2.774 7.801 1.00 89.81 89 PRO A N 1
ATOM 680 C CA . PRO A 1 89 ? -2.938 -3.618 7.462 1.00 89.81 89 PRO A CA 1
ATOM 681 C C . PRO A 1 89 ? -2.869 -4.970 8.174 1.00 89.81 89 PRO A C 1
ATOM 683 O O . PRO A 1 89 ? -1.844 -5.651 8.121 1.00 89.81 89 PRO A O 1
ATOM 686 N N . GLY A 1 90 ? -3.960 -5.397 8.809 1.00 91.06 90 GLY A N 1
ATOM 687 C CA . GLY A 1 90 ? -3.895 -6.536 9.722 1.00 91.06 90 GLY A CA 1
ATOM 688 C C . GLY A 1 90 ? -5.094 -6.740 10.617 1.00 91.06 90 GLY A C 1
ATOM 689 O O . GLY A 1 90 ? -6.005 -5.915 10.646 1.00 91.06 90 GLY A O 1
ATOM 690 N N . ASN A 1 91 ? -5.067 -7.823 11.392 1.00 93.94 91 ASN A N 1
ATOM 691 C CA . ASN A 1 91 ? -6.038 -8.038 12.454 1.00 93.94 91 ASN A CA 1
ATOM 692 C C . ASN A 1 91 ? -5.511 -7.491 13.782 1.00 93.94 91 ASN A C 1
ATOM 694 O O . ASN A 1 91 ? -4.393 -7.790 14.208 1.00 93.94 91 ASN A O 1
ATOM 698 N N . TYR A 1 92 ? -6.359 -6.724 14.463 1.00 95.94 92 TYR A N 1
ATOM 699 C CA . TYR A 1 92 ? -6.067 -6.167 15.777 1.00 95.94 92 TYR A CA 1
ATOM 700 C C . TYR A 1 92 ? -7.140 -6.583 16.772 1.00 95.94 92 TYR A C 1
ATOM 702 O O . TYR A 1 92 ? -8.327 -6.554 16.453 1.00 95.94 92 TYR A O 1
ATOM 710 N N . GLN A 1 93 ? -6.749 -6.920 17.999 1.00 97.00 93 GLN A N 1
ATOM 711 C CA . GLN A 1 93 ? -7.684 -6.875 19.115 1.00 97.00 93 GLN A CA 1
ATOM 712 C C . GLN A 1 93 ? -7.918 -5.416 19.484 1.00 97.00 93 GLN A C 1
ATOM 714 O O . GLN A 1 93 ? -6.981 -4.678 19.782 1.00 97.00 93 GLN A O 1
ATOM 719 N N . VAL A 1 94 ? -9.177 -5.007 19.472 1.00 97.81 94 VAL A N 1
ATOM 720 C CA . VAL A 1 94 ? -9.606 -3.684 19.896 1.00 97.81 94 VAL A CA 1
ATOM 721 C C . VAL A 1 94 ? -10.264 -3.793 21.253 1.00 97.81 94 VAL A C 1
ATOM 723 O O . VAL A 1 94 ? -11.148 -4.624 21.473 1.00 97.81 94 VAL A O 1
ATOM 726 N N . VAL A 1 95 ? -9.822 -2.930 22.153 1.00 97.69 95 VAL A N 1
ATOM 727 C CA . VAL A 1 95 ? -10.363 -2.777 23.498 1.00 97.69 95 VAL A CA 1
ATOM 728 C C . VAL A 1 95 ? -10.559 -1.297 23.772 1.00 97.69 95 VAL A C 1
ATOM 730 O O . VAL A 1 95 ? -9.781 -0.461 23.308 1.00 97.69 95 VAL A O 1
ATOM 733 N N . MET A 1 96 ? -11.612 -0.959 24.508 1.00 95.94 96 MET A N 1
ATOM 734 C CA . MET A 1 96 ? -11.859 0.407 24.947 1.00 95.94 96 MET A CA 1
ATOM 735 C C . MET A 1 96 ? -11.894 0.493 26.465 1.00 95.94 96 MET A C 1
ATOM 737 O O . MET A 1 96 ? -12.246 -0.469 27.148 1.00 95.94 96 MET A O 1
ATOM 741 N N . ALA A 1 97 ? -11.585 1.674 26.985 1.00 93.50 97 ALA A N 1
ATOM 742 C CA . ALA A 1 97 ? -11.741 1.984 28.393 1.00 93.50 97 ALA A CA 1
ATOM 743 C C . ALA A 1 97 ? -12.401 3.345 28.578 1.00 93.50 97 ALA A C 1
ATOM 745 O O . ALA A 1 97 ? -12.081 4.311 27.882 1.00 93.50 97 ALA A O 1
ATOM 746 N N . ILE A 1 98 ? -13.314 3.408 29.542 1.00 90.50 98 ILE A N 1
ATOM 747 C CA . ILE A 1 98 ? -13.998 4.625 29.972 1.00 90.50 98 ILE A CA 1
ATOM 748 C C . ILE A 1 98 ? -13.791 4.737 31.481 1.00 90.50 98 ILE A C 1
ATOM 750 O O . ILE A 1 98 ? -14.324 3.936 32.250 1.00 90.50 98 ILE A O 1
ATOM 754 N N . GLY A 1 99 ? -12.989 5.713 31.911 1.00 86.12 99 GLY A N 1
ATOM 755 C CA . GLY A 1 99 ? -12.569 5.811 33.310 1.00 86.12 99 GLY A CA 1
ATOM 756 C C . GLY A 1 99 ? -11.717 4.608 33.728 1.00 86.12 99 GLY A C 1
ATOM 757 O O . GLY A 1 99 ? -10.703 4.324 33.099 1.00 86.12 99 GLY A O 1
ATOM 758 N N . ASP A 1 100 ? -12.134 3.906 34.783 1.00 86.19 100 ASP A N 1
ATOM 759 C CA . ASP A 1 100 ? -11.480 2.701 35.315 1.00 86.19 100 ASP A CA 1
ATOM 760 C C . ASP A 1 100 ? -12.018 1.390 34.709 1.00 86.19 100 ASP A C 1
ATOM 762 O O . ASP A 1 100 ? -11.622 0.302 35.131 1.00 86.19 100 ASP A O 1
ATOM 766 N N . ARG A 1 101 ? -12.948 1.466 33.747 1.00 90.50 101 ARG A N 1
ATOM 767 C CA . ARG A 1 101 ? -13.638 0.300 33.178 1.00 90.50 101 ARG A CA 1
ATOM 768 C C . ARG A 1 101 ? -13.123 -0.028 31.793 1.00 90.50 101 ARG A C 1
ATOM 770 O O . ARG A 1 101 ? -13.025 0.859 30.955 1.00 90.50 101 ARG A O 1
ATOM 777 N N . VAL A 1 102 ? -12.893 -1.313 31.552 1.00 94.12 102 VAL A N 1
ATOM 778 C CA . VAL A 1 102 ? -12.378 -1.870 30.297 1.00 94.12 102 VAL A CA 1
ATOM 779 C C . VAL A 1 102 ? -13.448 -2.757 29.661 1.00 94.12 102 VAL A C 1
ATOM 781 O O . VAL A 1 102 ? -14.174 -3.455 30.372 1.00 94.12 102 VAL A O 1
ATOM 784 N N . SER A 1 103 ? -13.570 -2.713 28.337 1.00 96.44 103 SER A N 1
ATOM 785 C CA . SER A 1 103 ? -14.514 -3.541 27.588 1.00 96.44 103 SER A CA 1
ATOM 786 C C . SER A 1 103 ? -14.030 -4.970 27.365 1.00 96.44 103 SER A C 1
ATOM 788 O O . SER A 1 103 ? -12.881 -5.322 27.620 1.00 96.44 103 SER A O 1
ATOM 790 N N . ASN A 1 104 ? -14.895 -5.799 26.779 1.00 97.50 104 ASN A N 1
ATOM 791 C CA . ASN A 1 104 ? -14.436 -6.983 26.058 1.00 97.50 104 ASN A CA 1
ATOM 792 C C . ASN A 1 104 ? -13.496 -6.595 24.900 1.00 97.50 104 ASN A C 1
ATOM 794 O O . ASN A 1 104 ? -13.503 -5.457 24.423 1.00 97.50 104 ASN A O 1
ATOM 798 N N . ARG A 1 105 ? -12.716 -7.572 24.430 1.00 96.94 105 ARG A N 1
ATOM 799 C CA . ARG A 1 105 ? -11.861 -7.443 23.246 1.00 96.94 105 ARG A CA 1
ATOM 800 C C . ARG A 1 105 ? -12.618 -7.923 22.006 1.00 96.94 105 ARG A C 1
ATOM 802 O O . ARG A 1 105 ? -13.294 -8.950 22.063 1.00 96.94 105 ARG A O 1
ATOM 809 N N . LEU A 1 106 ? -12.495 -7.202 20.895 1.00 97.38 106 LEU A N 1
ATOM 810 C CA . LEU A 1 106 ? -13.063 -7.581 19.597 1.00 97.38 106 LEU A CA 1
ATOM 811 C C . LEU A 1 106 ? -11.960 -7.597 18.538 1.00 97.38 106 LEU A C 1
ATOM 813 O O . LEU A 1 106 ? -11.126 -6.701 18.516 1.00 97.38 106 LEU A O 1
ATOM 817 N N . VAL A 1 107 ? -11.962 -8.577 17.636 1.00 97.00 107 VAL A N 1
ATOM 818 C CA . VAL A 1 107 ? -11.060 -8.552 16.478 1.00 97.00 107 VAL A CA 1
ATOM 819 C C . VAL A 1 107 ? -11.578 -7.554 15.446 1.00 97.00 107 VAL A C 1
ATOM 821 O O . VAL A 1 107 ? -12.740 -7.611 15.045 1.00 97.00 107 VAL A O 1
ATOM 824 N N . TYR A 1 108 ? -10.705 -6.661 14.999 1.00 96.88 108 TYR A N 1
ATOM 825 C CA . TYR A 1 108 ? -10.986 -5.671 13.975 1.00 96.88 108 TYR A CA 1
ATOM 826 C C . TYR A 1 108 ? -9.931 -5.731 12.863 1.00 96.88 108 TYR A C 1
ATOM 828 O O . TYR A 1 108 ? -8.740 -5.552 13.143 1.00 96.88 108 TYR A O 1
ATOM 836 N N . PRO A 1 109 ? -10.342 -5.955 11.603 1.00 96.00 109 PRO A N 1
ATOM 837 C CA . PRO A 1 109 ? -9.435 -5.902 10.470 1.00 96.00 109 PRO A CA 1
ATOM 838 C C . PRO A 1 109 ? -9.204 -4.450 10.025 1.00 96.00 109 PRO A C 1
ATOM 840 O O . PRO A 1 109 ? -10.148 -3.726 9.694 1.00 96.00 109 PRO A O 1
ATOM 843 N N . VAL A 1 110 ? -7.941 -4.038 9.966 1.00 94.56 110 VAL A N 1
ATOM 844 C CA . VAL A 1 110 ? -7.473 -2.794 9.342 1.00 94.56 110 VAL A CA 1
ATOM 845 C C . VAL A 1 110 ? -7.142 -3.074 7.876 1.00 94.56 110 VAL A C 1
ATOM 847 O O . VAL A 1 110 ? -6.406 -4.013 7.565 1.00 94.56 110 VAL A O 1
ATOM 850 N N . ARG A 1 111 ? -7.692 -2.269 6.961 1.00 94.31 111 ARG A N 1
ATOM 851 C CA . ARG A 1 111 ? -7.564 -2.488 5.510 1.00 94.31 111 ARG A CA 1
ATOM 852 C C . ARG A 1 111 ? -6.217 -2.030 4.965 1.00 94.31 111 ARG A C 1
ATOM 854 O O . ARG A 1 111 ? -5.676 -1.014 5.397 1.00 94.31 111 ARG A O 1
ATOM 861 N N . ALA A 1 112 ? -5.743 -2.745 3.948 1.00 92.25 112 ALA A N 1
ATOM 862 C CA . ALA A 1 112 ? -4.596 -2.3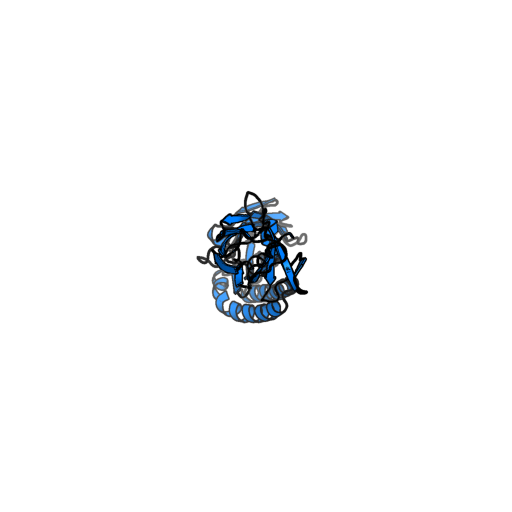45 3.147 1.00 92.25 112 ALA A CA 1
ATOM 863 C C . ALA A 1 112 ? -4.999 -1.327 2.093 1.00 92.25 112 ALA A C 1
ATOM 865 O O . ALA A 1 112 ? -5.980 -1.536 1.385 1.00 92.25 112 ALA A O 1
ATOM 866 N N . TYR A 1 113 ? -4.225 -0.250 1.981 1.00 93.69 113 TYR A N 1
ATOM 867 C CA . TYR A 1 113 ? -4.363 0.683 0.874 1.00 93.69 113 TYR A CA 1
ATOM 868 C C . TYR A 1 113 ? -3.918 0.033 -0.438 1.00 93.69 113 TYR A C 1
ATOM 870 O O . TYR A 1 113 ? -2.969 -0.759 -0.475 1.00 93.69 113 TYR A O 1
ATOM 878 N N . ARG A 1 114 ? -4.586 0.416 -1.525 1.00 94.19 114 ARG A N 1
ATOM 879 C CA . ARG A 1 114 ? -4.197 0.058 -2.887 1.00 94.19 114 ARG A CA 1
ATOM 880 C C . ARG A 1 114 ? -3.288 1.111 -3.504 1.00 94.19 114 ARG A C 1
ATOM 882 O O . ARG A 1 114 ? -3.597 2.307 -3.488 1.00 94.19 114 ARG A O 1
ATOM 889 N N . TYR A 1 115 ? -2.206 0.638 -4.109 1.00 94.62 115 TYR A N 1
ATOM 890 C CA . TYR A 1 115 ? -1.207 1.467 -4.765 1.00 94.62 115 TYR A CA 1
ATOM 891 C C . TYR A 1 115 ? -1.062 1.105 -6.238 1.00 94.62 115 TYR A C 1
ATOM 893 O O . TYR A 1 115 ? -1.254 -0.040 -6.649 1.00 94.62 115 TYR A O 1
ATOM 901 N N . GLN A 1 116 ? -0.697 2.106 -7.028 1.00 93.31 116 GLN A N 1
ATOM 902 C CA . GLN A 1 116 ? -0.281 1.961 -8.411 1.00 93.31 116 GLN A CA 1
ATOM 903 C C . GLN A 1 116 ? 1.104 2.579 -8.566 1.00 93.31 116 GLN A C 1
ATOM 905 O O . GLN A 1 116 ? 1.340 3.683 -8.082 1.00 93.31 116 GLN A O 1
ATOM 910 N N . VAL A 1 117 ? 2.000 1.874 -9.251 1.00 94.31 117 VAL A N 1
ATOM 911 C CA . VAL A 1 117 ? 3.345 2.352 -9.577 1.00 94.31 117 VAL A CA 1
ATOM 912 C C . VAL A 1 117 ? 3.433 2.488 -11.086 1.00 94.31 117 VAL A C 1
ATOM 914 O O . VAL A 1 117 ? 3.12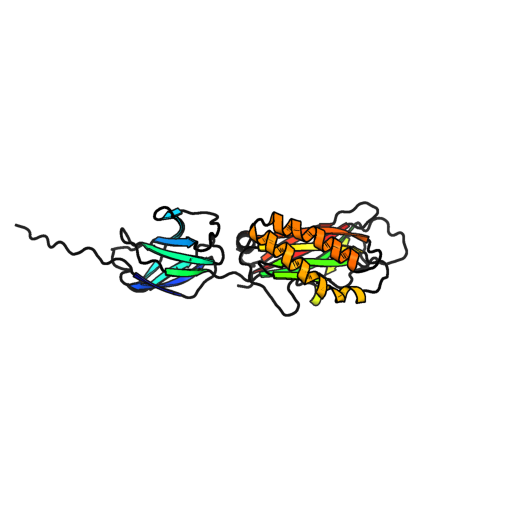5 1.544 -11.823 1.00 94.31 117 VAL A O 1
ATOM 917 N N . ASN A 1 118 ? 3.820 3.679 -11.522 1.00 94.69 118 ASN A N 1
ATOM 918 C CA . ASN A 1 118 ? 3.955 4.036 -12.920 1.00 94.69 118 ASN A CA 1
ATOM 919 C C . ASN A 1 118 ? 5.371 4.534 -13.188 1.00 94.69 118 ASN A C 1
ATOM 921 O O . ASN A 1 118 ? 5.834 5.462 -12.532 1.00 94.69 118 ASN A O 1
ATOM 925 N N . PHE A 1 119 ? 6.018 3.982 -14.202 1.00 94.69 119 PHE A N 1
ATOM 926 C CA . PHE A 1 119 ? 7.176 4.602 -14.825 1.00 94.69 119 PHE A CA 1
ATOM 927 C C . PHE A 1 119 ? 6.689 5.556 -15.906 1.00 94.69 119 PHE A C 1
ATOM 929 O O . PHE A 1 119 ? 5.912 5.180 -16.780 1.00 94.69 119 PHE A O 1
ATOM 936 N N . LEU A 1 120 ? 7.066 6.825 -15.788 1.00 95.12 120 LEU A N 1
ATOM 937 C CA . LEU A 1 120 ? 6.483 7.907 -16.578 1.00 95.12 120 LEU A CA 1
ATOM 938 C C . LEU A 1 120 ? 7.290 8.187 -17.837 1.00 95.12 120 LEU A C 1
ATOM 940 O O . LEU A 1 120 ? 6.717 8.336 -18.916 1.00 95.12 120 LEU A O 1
ATOM 944 N N . LYS A 1 121 ? 8.614 8.240 -17.690 1.00 94.56 121 LYS A N 1
ATOM 945 C CA . LYS A 1 121 ? 9.533 8.641 -18.750 1.00 94.56 121 LYS A CA 1
ATOM 946 C C . LYS A 1 121 ? 10.949 8.129 -18.525 1.00 94.56 121 LYS A C 1
ATOM 948 O O . LYS A 1 121 ? 11.348 7.905 -17.377 1.00 94.56 121 LYS A O 1
ATOM 953 N N . LEU A 1 122 ? 11.661 8.005 -19.632 1.00 93.25 122 LEU A N 1
ATOM 954 C CA . LEU A 1 122 ? 13.085 7.745 -19.745 1.00 93.25 122 LEU A CA 1
ATOM 955 C C . LEU A 1 122 ? 13.747 9.010 -20.302 1.00 93.25 122 LEU A C 1
ATOM 957 O O . LEU A 1 122 ? 13.187 9.653 -21.191 1.00 93.25 122 LEU A O 1
ATOM 961 N N . ARG A 1 123 ? 14.898 9.381 -19.751 1.00 92.25 123 ARG A N 1
ATOM 962 C CA . ARG A 1 123 ? 15.705 10.508 -20.206 1.00 92.25 123 ARG A CA 1
ATOM 963 C C . ARG A 1 123 ? 17.137 10.045 -20.424 1.00 92.25 123 ARG A C 1
ATOM 965 O O . ARG A 1 123 ? 17.715 9.506 -19.482 1.00 92.25 123 ARG A O 1
ATOM 972 N N . CYS A 1 124 ? 17.693 10.296 -21.602 1.00 88.94 124 CYS A N 1
ATOM 973 C CA . CYS A 1 124 ? 19.129 10.183 -21.818 1.00 88.94 124 CYS A CA 1
ATOM 974 C C . CYS A 1 124 ? 19.811 11.375 -21.143 1.00 88.94 124 CYS A C 1
ATOM 976 O O . CYS A 1 124 ? 19.374 12.522 -21.271 1.00 88.94 124 CYS A O 1
ATOM 978 N N . VAL A 1 125 ? 20.803 11.103 -20.305 1.00 86.25 125 VAL A N 1
ATOM 979 C CA . VAL A 1 125 ? 21.581 12.139 -19.619 1.00 86.25 125 VAL A CA 1
ATOM 980 C C . VAL A 1 125 ? 22.888 12.404 -20.348 1.00 86.25 125 VAL A C 1
ATOM 982 O O . VAL A 1 125 ? 23.318 13.554 -20.364 1.00 86.25 125 VAL A O 1
ATOM 985 N N . ASP A 1 126 ? 23.481 11.350 -20.891 1.00 78.94 126 ASP A N 1
ATOM 986 C CA . ASP A 1 126 ? 24.731 11.345 -21.643 1.00 78.94 126 ASP A CA 1
ATOM 987 C C . ASP A 1 126 ? 24.721 10.063 -22.483 1.00 78.94 126 ASP A C 1
ATOM 989 O O . ASP A 1 126 ? 24.601 8.988 -21.903 1.00 78.94 126 ASP A O 1
ATOM 993 N N . GLU A 1 127 ? 24.734 10.160 -23.803 1.00 66.38 127 GLU A N 1
ATOM 994 C CA . GLU A 1 127 ? 24.754 9.024 -24.732 1.00 66.38 127 GLU A CA 1
ATOM 995 C C . GLU A 1 127 ? 26.147 8.374 -24.763 1.00 66.38 127 GLU A C 1
ATOM 997 O O . GLU A 1 127 ? 26.249 7.160 -24.862 1.00 66.38 127 GLU A O 1
ATOM 1002 N N . SER A 1 128 ? 27.187 9.195 -24.556 1.00 60.16 128 SER A N 1
ATOM 1003 C CA . SER A 1 128 ? 28.621 8.889 -24.606 1.00 60.16 128 SER A CA 1
ATOM 1004 C C . SER A 1 128 ? 29.086 8.094 -25.850 1.00 60.16 128 SER A C 1
ATOM 1006 O O . SER A 1 128 ? 28.929 6.887 -25.939 1.00 60.16 128 SER A O 1
ATOM 1008 N N . ASP A 1 129 ? 29.734 8.817 -26.776 1.00 54.22 129 ASP A N 1
ATOM 1009 C CA . ASP A 1 129 ? 30.351 8.386 -28.053 1.00 54.22 129 ASP A CA 1
ATOM 1010 C C . ASP A 1 129 ? 29.395 7.731 -29.097 1.00 54.22 129 ASP A C 1
ATOM 1012 O O . ASP A 1 129 ? 29.322 6.510 -29.204 1.00 54.22 129 ASP A O 1
ATOM 1016 N N . PRO A 1 130 ? 28.719 8.527 -29.965 1.00 47.38 130 PRO A N 1
ATOM 1017 C CA . PRO A 1 130 ? 27.768 8.067 -30.997 1.00 47.38 130 PRO A CA 1
ATOM 1018 C C . PRO A 1 130 ? 28.442 7.402 -32.217 1.00 47.38 130 PRO A C 1
ATOM 1020 O O . PRO A 1 130 ? 28.039 7.575 -33.374 1.00 47.38 130 PRO A O 1
ATOM 1023 N N . GLU A 1 131 ? 29.529 6.673 -31.992 1.00 44.34 131 GLU A N 1
ATOM 1024 C CA . GLU A 1 131 ? 30.113 5.782 -32.978 1.00 44.34 131 GLU A CA 1
ATOM 1025 C C . GLU A 1 131 ? 29.601 4.387 -32.590 1.00 44.34 131 GLU A C 1
ATOM 1027 O O . GLU A 1 131 ? 30.205 3.731 -31.757 1.00 44.34 131 GLU A O 1
ATOM 1032 N N . TRP A 1 132 ? 28.503 3.865 -33.140 1.00 40.66 132 TRP A N 1
ATOM 1033 C CA . TRP A 1 132 ? 28.408 3.314 -34.496 1.00 40.66 132 TRP A CA 1
ATOM 1034 C C . TRP A 1 132 ? 27.011 3.564 -35.098 1.00 40.66 132 TRP A C 1
ATOM 1036 O O . TRP A 1 132 ? 26.058 3.906 -34.420 1.00 40.66 132 TRP A O 1
ATOM 1046 N N . VAL A 1 133 ? 26.885 3.424 -36.420 1.00 41.62 133 VAL A N 1
ATOM 1047 C CA . VAL A 1 133 ? 25.667 3.734 -37.192 1.00 41.62 133 VAL A CA 1
ATOM 1048 C C . VAL A 1 133 ? 24.492 2.820 -36.789 1.00 41.62 133 VAL A C 1
ATOM 1050 O O . VAL A 1 133 ? 24.269 1.785 -37.415 1.00 41.62 133 VAL A O 1
ATOM 1053 N N . GLY A 1 134 ? 23.735 3.228 -35.775 1.00 50.16 134 GLY A N 1
ATOM 1054 C CA . GLY A 1 134 ? 22.538 2.590 -35.225 1.00 50.16 134 GLY A CA 1
ATOM 1055 C C . GLY A 1 134 ? 21.872 3.548 -34.231 1.00 50.16 134 GLY A C 1
ATOM 1056 O O . GLY A 1 134 ? 22.532 4.443 -33.726 1.00 50.16 134 GLY A O 1
ATOM 1057 N N . SER A 1 135 ? 20.556 3.454 -34.036 1.00 55.44 135 SER A N 1
ATOM 1058 C CA . SER A 1 135 ? 19.884 4.143 -32.926 1.00 55.44 135 SER A CA 1
ATOM 1059 C C . SER A 1 135 ? 19.753 3.119 -31.816 1.00 55.44 135 SER A C 1
ATOM 1061 O O . SER A 1 135 ? 19.048 2.140 -32.033 1.00 55.44 135 SER A O 1
ATOM 1063 N N . ASP A 1 136 ? 20.332 3.359 -30.648 1.00 60.81 136 ASP A N 1
ATOM 1064 C CA . ASP A 1 136 ? 20.212 2.402 -29.554 1.00 60.81 136 ASP A CA 1
ATOM 1065 C C . ASP A 1 136 ? 18.768 2.366 -29.038 1.00 60.81 136 ASP A C 1
ATOM 1067 O O . ASP A 1 136 ? 18.143 3.389 -28.717 1.00 60.81 136 ASP A O 1
ATOM 1071 N N . GLU A 1 137 ? 18.180 1.170 -29.023 1.00 77.62 137 GLU A N 1
ATOM 1072 C CA . GLU A 1 137 ? 16.856 0.940 -28.467 1.00 77.62 137 GLU A CA 1
ATOM 1073 C C . GLU A 1 137 ? 16.962 0.487 -27.009 1.00 77.62 137 GLU A C 1
ATOM 1075 O O . GLU A 1 137 ? 17.240 -0.670 -26.692 1.00 77.62 137 GLU A O 1
ATOM 1080 N N . VAL A 1 138 ? 16.660 1.404 -26.092 1.00 82.25 138 VAL A N 1
ATOM 1081 C CA . VAL A 1 138 ? 16.564 1.126 -24.663 1.00 82.25 138 VAL A CA 1
ATOM 1082 C C . VAL A 1 138 ? 15.286 0.352 -24.364 1.00 82.25 138 VAL A C 1
ATOM 1084 O O . VAL A 1 138 ? 14.159 0.791 -24.634 1.00 82.25 138 VAL A O 1
ATOM 1087 N N . VAL A 1 139 ? 15.454 -0.785 -23.699 1.00 83.25 139 VAL A N 1
ATOM 1088 C CA . VAL A 1 139 ? 14.361 -1.589 -23.153 1.00 83.25 139 VAL A CA 1
ATOM 1089 C C . VAL A 1 139 ? 14.482 -1.629 -21.635 1.00 83.25 139 VAL A C 1
ATOM 1091 O O . VAL A 1 139 ? 15.568 -1.620 -21.057 1.00 83.25 139 VAL A O 1
ATOM 1094 N N . THR A 1 140 ? 13.337 -1.651 -20.954 1.00 85.88 140 THR A N 1
ATOM 1095 C CA . THR A 1 140 ? 13.289 -1.766 -19.500 1.00 85.88 140 THR A CA 1
ATOM 1096 C C . THR A 1 140 ? 12.589 -3.047 -19.067 1.00 85.88 140 THR A C 1
ATOM 1098 O O . THR A 1 140 ? 11.458 -3.338 -19.462 1.00 85.88 140 THR A O 1
ATOM 1101 N N . THR A 1 141 ? 13.240 -3.780 -18.170 1.00 84.06 141 THR A N 1
ATOM 1102 C CA . THR A 1 141 ? 12.666 -4.922 -17.457 1.00 84.06 141 THR A CA 1
ATOM 1103 C C . THR A 1 141 ? 12.387 -4.540 -16.012 1.00 84.06 141 THR A C 1
ATOM 1105 O O . THR A 1 141 ? 13.258 -4.032 -15.303 1.00 84.06 141 THR A O 1
ATOM 1108 N N . TRP A 1 142 ? 11.189 -4.869 -15.538 1.00 85.75 142 TRP A N 1
ATOM 1109 C CA . TRP A 1 142 ? 10.811 -4.790 -14.135 1.00 85.75 142 TRP A CA 1
ATOM 1110 C C . TRP A 1 142 ? 10.545 -6.172 -13.572 1.00 85.75 142 TRP A C 1
ATOM 1112 O O . TRP A 1 142 ? 9.755 -6.933 -14.127 1.00 85.75 142 TRP A O 1
ATOM 1122 N N . VAL A 1 143 ? 11.121 -6.459 -12.412 1.00 83.44 143 VAL A N 1
ATOM 1123 C CA . VAL A 1 143 ? 10.696 -7.564 -11.555 1.00 83.44 143 VAL A CA 1
ATOM 1124 C C . VAL A 1 143 ? 10.064 -6.964 -10.310 1.00 83.44 143 VAL A C 1
ATOM 1126 O O . VAL A 1 143 ? 10.712 -6.235 -9.557 1.00 83.44 143 VAL A O 1
ATOM 1129 N N . ILE A 1 144 ? 8.778 -7.237 -10.120 1.00 85.56 144 ILE A N 1
ATOM 1130 C CA . ILE A 1 144 ? 7.951 -6.641 -9.080 1.00 85.56 144 ILE A CA 1
ATOM 1131 C C . ILE A 1 144 ? 7.638 -7.709 -8.045 1.00 85.56 144 ILE A C 1
ATOM 1133 O O . ILE A 1 144 ? 7.122 -8.767 -8.396 1.00 85.56 144 ILE A O 1
ATOM 1137 N N . ALA A 1 145 ? 7.886 -7.401 -6.776 1.00 84.94 145 ALA A N 1
ATOM 1138 C CA . ALA A 1 145 ? 7.420 -8.181 -5.641 1.00 84.94 145 ALA A CA 1
ATOM 1139 C C . ALA A 1 145 ? 6.446 -7.343 -4.808 1.00 84.94 145 ALA A C 1
ATOM 1141 O O . ALA A 1 145 ? 6.774 -6.234 -4.384 1.00 84.94 145 ALA A O 1
ATOM 1142 N N . ARG A 1 146 ? 5.252 -7.878 -4.558 1.00 87.56 146 ARG A N 1
ATOM 1143 C CA . ARG A 1 146 ? 4.225 -7.268 -3.714 1.00 87.56 146 ARG A CA 1
ATOM 1144 C C . ARG A 1 146 ? 3.700 -8.308 -2.745 1.00 87.56 146 ARG A C 1
ATOM 1146 O O . ARG A 1 146 ? 2.962 -9.205 -3.145 1.00 87.56 146 ARG A O 1
ATOM 1153 N N . ASP A 1 147 ? 4.032 -8.157 -1.470 1.00 84.00 147 ASP A N 1
ATOM 1154 C CA . ASP A 1 147 ? 3.689 -9.140 -0.444 1.00 84.00 147 ASP A CA 1
ATOM 1155 C C . ASP A 1 147 ? 4.037 -10.578 -0.900 1.00 84.00 147 ASP A C 1
ATOM 1157 O O . ASP A 1 147 ? 5.194 -10.911 -1.102 1.00 84.00 147 ASP A O 1
ATOM 1161 N N . THR A 1 148 ? 3.052 -11.444 -1.122 1.00 77.94 148 THR A N 1
ATOM 1162 C CA . THR A 1 148 ? 3.292 -12.842 -1.537 1.00 77.94 148 THR A CA 1
ATOM 1163 C C . THR A 1 148 ? 3.285 -13.057 -3.051 1.00 77.94 148 THR A C 1
ATOM 1165 O O . THR A 1 148 ? 3.427 -14.185 -3.517 1.00 77.94 148 THR A O 1
ATOM 1168 N N . GLU A 1 149 ? 3.125 -11.991 -3.831 1.00 79.50 149 GLU A N 1
ATOM 1169 C CA . GLU A 1 149 ? 3.050 -12.040 -5.286 1.00 79.50 149 GLU A CA 1
ATOM 1170 C C . GLU A 1 149 ? 4.338 -11.523 -5.918 1.00 79.50 149 GLU A C 1
ATOM 1172 O O . GLU A 1 149 ? 4.909 -10.522 -5.479 1.00 79.50 149 GLU A O 1
ATOM 1177 N N . VAL A 1 150 ? 4.767 -12.175 -6.999 1.00 78.19 150 VAL A N 1
ATOM 1178 C CA . VAL A 1 150 ? 5.898 -11.719 -7.805 1.00 78.19 150 VAL A CA 1
ATOM 1179 C C . VAL A 1 150 ? 5.596 -11.917 -9.279 1.00 78.19 150 VAL A C 1
ATOM 1181 O O . VAL A 1 150 ? 5.043 -12.943 -9.671 1.00 78.19 150 VAL A O 1
ATOM 1184 N N . TRP A 1 151 ? 5.970 -10.945 -10.101 1.00 80.69 151 TRP A N 1
ATOM 1185 C CA . TRP A 1 151 ? 5.894 -11.047 -11.551 1.00 80.69 151 TRP A CA 1
ATOM 1186 C C . TRP A 1 151 ? 6.992 -10.211 -12.207 1.00 80.69 151 TRP A C 1
ATOM 1188 O O . TRP A 1 151 ? 7.638 -9.384 -11.565 1.00 80.69 151 TRP A O 1
ATOM 1198 N N . ALA A 1 152 ? 7.197 -10.432 -13.500 1.00 78.69 152 ALA A N 1
ATOM 1199 C CA . ALA A 1 152 ? 8.084 -9.625 -14.320 1.00 78.69 152 ALA A CA 1
ATOM 1200 C C . ALA A 1 152 ? 7.299 -8.975 -15.461 1.00 78.69 152 ALA A C 1
ATOM 1202 O O . ALA A 1 152 ? 6.275 -9.503 -15.904 1.00 78.69 152 ALA A O 1
ATOM 1203 N N . LYS A 1 153 ? 7.770 -7.821 -15.922 1.00 81.38 153 LYS A N 1
ATOM 1204 C CA . LYS A 1 153 ? 7.214 -7.089 -17.055 1.00 81.38 153 LYS A CA 1
ATOM 1205 C C . LYS A 1 153 ? 8.347 -6.442 -17.839 1.00 81.38 153 LYS A C 1
ATOM 1207 O O . LYS A 1 153 ? 9.204 -5.805 -17.240 1.00 81.38 153 LYS A O 1
ATOM 1212 N N . ASN A 1 154 ? 8.297 -6.559 -19.158 1.00 78.75 154 ASN A N 1
ATOM 1213 C CA . ASN A 1 154 ? 9.165 -5.819 -20.067 1.00 78.75 154 ASN A CA 1
ATOM 1214 C C . ASN A 1 154 ? 8.370 -4.698 -20.735 1.00 78.75 154 ASN A C 1
ATOM 1216 O O . ASN A 1 154 ? 7.151 -4.812 -20.913 1.00 78.75 154 ASN A O 1
ATOM 1220 N N . THR A 1 155 ? 9.052 -3.617 -21.075 1.00 83.31 155 THR A N 1
ATOM 1221 C CA . THR A 1 155 ? 8.513 -2.569 -21.938 1.00 83.31 155 THR A CA 1
ATOM 1222 C C . THR A 1 155 ? 8.756 -2.914 -23.405 1.00 83.31 155 THR A C 1
ATOM 1224 O O . THR A 1 155 ? 9.488 -3.854 -23.711 1.00 83.31 155 THR A O 1
ATOM 1227 N N . GLY A 1 156 ? 8.160 -2.151 -24.322 1.00 80.75 156 GLY A N 1
ATOM 1228 C CA . GLY A 1 156 ? 8.699 -2.087 -25.678 1.00 80.75 156 GLY A CA 1
ATOM 1229 C C . GLY A 1 156 ? 10.022 -1.316 -25.725 1.00 80.75 156 GLY A C 1
ATOM 1230 O O . GLY A 1 156 ? 10.545 -0.890 -24.693 1.00 80.75 156 GLY A O 1
ATOM 1231 N N . GLU A 1 157 ? 10.500 -1.099 -26.943 1.00 83.19 157 GLU A N 1
ATOM 1232 C CA . GLU A 1 157 ? 11.683 -0.295 -27.259 1.00 83.19 157 GLU A CA 1
ATOM 1233 C C . GLU A 1 157 ? 11.392 1.213 -27.194 1.00 83.19 157 GLU A C 1
ATOM 1235 O O . GLU A 1 157 ? 10.292 1.678 -27.564 1.00 83.19 157 GLU A O 1
ATOM 1240 N N . TYR A 1 158 ? 12.408 1.949 -26.739 1.00 85.19 158 TYR A N 1
ATOM 1241 C CA . TYR A 1 158 ? 12.504 3.406 -26.661 1.00 85.19 158 TYR A CA 1
ATOM 1242 C C . TYR A 1 158 ? 13.881 3.817 -27.178 1.00 85.19 158 TYR A C 1
ATOM 1244 O O . TYR A 1 158 ? 14.875 3.362 -26.637 1.00 85.19 158 TYR A O 1
ATOM 1252 N N . GLY A 1 159 ? 13.957 4.664 -28.196 1.00 84.69 159 GLY A N 1
ATOM 1253 C CA . GLY A 1 159 ? 15.226 4.993 -28.851 1.00 84.69 159 GLY A CA 1
ATOM 1254 C C . GLY A 1 159 ? 15.153 6.322 -29.590 1.00 84.69 159 GLY A C 1
ATOM 1255 O O . GLY A 1 159 ? 14.134 7.018 -29.508 1.00 84.69 159 GLY A O 1
ATOM 1256 N N . ASN A 1 160 ? 16.189 6.622 -30.375 1.00 79.44 160 ASN A N 1
ATOM 1257 C CA . ASN A 1 160 ? 16.483 7.941 -30.949 1.00 79.44 160 ASN A CA 1
ATOM 1258 C C . ASN A 1 160 ? 16.644 8.995 -29.846 1.00 79.44 160 ASN A C 1
ATOM 1260 O O . ASN A 1 160 ? 15.944 10.009 -29.850 1.00 79.44 160 ASN A O 1
ATOM 1264 N N . PHE A 1 161 ? 17.473 8.687 -28.852 1.00 78.50 161 PHE A N 1
ATOM 1265 C CA . PHE A 1 161 ? 17.789 9.611 -27.775 1.00 78.50 161 PHE A CA 1
ATOM 1266 C C . PHE A 1 161 ? 19.072 10.366 -28.099 1.00 78.50 161 PHE A C 1
ATOM 1268 O O . PHE A 1 161 ? 20.114 9.737 -28.166 1.00 78.50 161 PHE A O 1
ATOM 1275 N N . ASP A 1 162 ? 19.003 11.693 -28.186 1.00 78.94 162 ASP A N 1
ATOM 1276 C CA . ASP A 1 162 ? 20.191 12.539 -28.056 1.00 78.94 162 ASP A CA 1
ATOM 1277 C C . ASP A 1 162 ? 20.439 12.900 -26.572 1.00 78.94 162 ASP A C 1
ATOM 1279 O O . ASP A 1 162 ? 19.569 12.753 -25.698 1.00 78.94 162 ASP A O 1
ATOM 1283 N N . ASP A 1 163 ? 21.612 13.461 -26.270 1.00 81.38 163 ASP A N 1
ATOM 1284 C CA . ASP A 1 163 ? 21.941 14.013 -24.951 1.00 81.38 163 ASP A CA 1
ATOM 1285 C C . ASP A 1 163 ? 20.852 14.948 -24.403 1.00 81.38 163 ASP A C 1
ATOM 1287 O O . ASP A 1 163 ? 20.597 16.055 -24.890 1.00 81.38 163 ASP A O 1
ATOM 1291 N N . GLY A 1 164 ? 20.248 14.539 -23.287 1.00 83.50 164 GLY A N 1
ATOM 1292 C CA . GLY A 1 164 ? 19.218 15.305 -22.597 1.00 83.50 164 GLY A CA 1
ATOM 1293 C C . GLY A 1 164 ? 17.791 15.028 -23.065 1.00 83.50 164 GLY A C 1
ATOM 1294 O O . GLY A 1 164 ? 16.872 15.520 -22.389 1.00 83.50 164 GLY A O 1
ATOM 1295 N N . ASP A 1 165 ? 17.600 14.241 -24.128 1.00 87.88 165 ASP A N 1
ATOM 1296 C CA . ASP A 1 165 ? 16.288 13.879 -24.655 1.00 87.88 165 ASP A CA 1
ATOM 1297 C C . ASP A 1 165 ? 15.465 13.060 -23.672 1.00 87.88 165 ASP A C 1
ATOM 1299 O O . ASP A 1 165 ? 15.962 12.316 -22.826 1.00 87.88 165 ASP A O 1
ATOM 1303 N N . GLU A 1 166 ? 14.149 13.200 -23.798 1.00 92.25 166 GLU A N 1
ATOM 1304 C CA . GLU A 1 166 ? 13.180 12.573 -22.921 1.00 92.25 166 GLU A CA 1
ATOM 1305 C C . GLU A 1 166 ? 12.041 11.960 -23.728 1.00 92.25 166 GLU A C 1
ATOM 1307 O O . GLU A 1 166 ? 11.352 12.638 -24.492 1.00 92.25 166 GLU A O 1
ATOM 1312 N N . GLN A 1 167 ? 11.762 10.687 -23.461 1.00 93.12 167 GLN A N 1
ATOM 1313 C CA . GLN A 1 167 ? 10.631 9.983 -24.036 1.00 93.12 167 GLN A CA 1
ATOM 1314 C C . GLN A 1 167 ? 9.711 9.485 -22.925 1.00 93.12 167 GLN A C 1
ATOM 1316 O O . GLN A 1 167 ? 10.121 8.868 -21.940 1.00 93.12 167 GLN A O 1
ATOM 1321 N N . SER A 1 168 ? 8.415 9.751 -23.075 1.00 94.19 168 SER A N 1
ATOM 1322 C CA . SER A 1 168 ? 7.408 9.185 -22.180 1.00 94.19 168 SER A CA 1
ATOM 1323 C C . SER A 1 168 ? 7.189 7.706 -22.485 1.00 94.19 168 SER A C 1
ATOM 1325 O O . SER A 1 168 ? 7.010 7.340 -23.646 1.00 94.19 168 SER A O 1
ATOM 1327 N N . TYR A 1 169 ? 7.055 6.875 -21.448 1.00 91.50 169 TYR A N 1
ATOM 1328 C CA . TYR A 1 169 ? 6.621 5.491 -21.639 1.00 91.50 169 TYR A CA 1
ATOM 1329 C C . TYR A 1 169 ? 5.25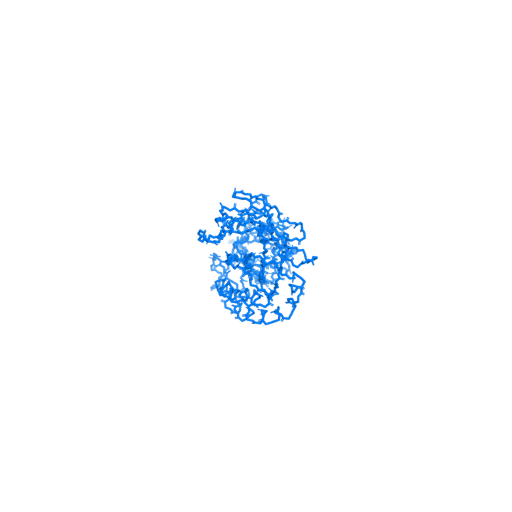0 5.454 -22.330 1.00 91.50 169 TYR A C 1
ATOM 1331 O O . TYR A 1 169 ? 4.351 6.251 -22.019 1.00 91.50 169 TYR A O 1
ATOM 1339 N N . LYS A 1 170 ? 5.064 4.513 -23.257 1.00 89.94 170 LYS A N 1
ATOM 1340 C CA . LYS A 1 170 ? 3.777 4.193 -23.887 1.00 89.94 170 LYS A CA 1
ATOM 1341 C C . LYS A 1 170 ? 2.787 3.765 -22.802 1.00 89.94 170 LYS A C 1
ATOM 1343 O O . LYS A 1 170 ? 3.164 3.133 -21.819 1.00 89.94 170 LYS A O 1
ATOM 1348 N N . THR A 1 171 ? 1.501 4.079 -22.959 1.00 85.00 171 THR A N 1
ATOM 1349 C CA . THR A 1 171 ? 0.479 3.822 -21.921 1.00 85.00 171 THR A CA 1
ATOM 1350 C C . THR A 1 171 ? 0.433 2.363 -21.454 1.00 85.00 171 THR A C 1
ATOM 1352 O O . THR A 1 171 ? 0.257 2.120 -20.263 1.00 85.00 171 THR A O 1
ATOM 1355 N N . GLY A 1 172 ? 0.628 1.403 -22.367 1.00 82.19 172 GLY A N 1
ATOM 1356 C CA . GLY A 1 172 ? 0.684 -0.029 -22.042 1.00 82.19 172 GLY A CA 1
ATOM 1357 C C . GLY A 1 172 ? 1.909 -0.431 -21.216 1.00 82.19 172 GLY A C 1
ATOM 1358 O O . GLY A 1 172 ? 1.845 -1.383 -20.437 1.00 82.19 172 GLY A O 1
ATOM 1359 N N . ASP A 1 173 ? 2.984 0.347 -21.302 1.00 85.88 173 ASP A N 1
ATOM 1360 C CA . ASP A 1 173 ? 4.245 0.064 -20.632 1.00 85.88 173 ASP A CA 1
ATOM 1361 C C . ASP A 1 173 ? 4.277 0.682 -19.240 1.00 85.88 173 ASP A C 1
ATOM 1363 O O . ASP A 1 173 ? 4.676 -0.005 -18.317 1.00 85.88 173 ASP A O 1
ATOM 1367 N N . ARG A 1 174 ? 3.740 1.892 -19.031 1.00 89.00 174 ARG A N 1
ATOM 1368 C CA . ARG A 1 174 ? 3.870 2.670 -17.775 1.00 89.00 174 ARG A CA 1
ATOM 1369 C C . ARG A 1 174 ? 3.640 1.896 -16.478 1.00 89.00 174 ARG A C 1
ATOM 1371 O O . ARG A 1 174 ? 4.389 2.063 -15.521 1.00 89.00 174 ARG A O 1
ATOM 1378 N N . THR A 1 175 ? 2.555 1.130 -16.392 1.00 86.81 175 THR A N 1
ATOM 1379 C CA . THR A 1 175 ? 2.120 0.537 -15.120 1.00 86.81 175 THR A CA 1
ATOM 1380 C C . THR A 1 175 ? 2.824 -0.786 -14.862 1.00 86.81 175 THR A C 1
ATOM 1382 O O . THR A 1 175 ? 2.708 -1.713 -15.662 1.00 86.81 175 THR A O 1
ATOM 1385 N N . VAL A 1 176 ? 3.513 -0.896 -13.723 1.00 79.19 176 VAL A N 1
ATOM 1386 C CA . VAL A 1 176 ? 4.286 -2.106 -13.379 1.00 79.19 176 VAL A CA 1
ATOM 1387 C C . VAL A 1 176 ? 3.400 -3.295 -13.021 1.00 79.19 176 VAL A C 1
ATOM 1389 O O . VAL A 1 176 ? 3.820 -4.438 -13.159 1.00 79.19 176 VAL A O 1
ATOM 1392 N N . PHE A 1 177 ? 2.181 -3.038 -12.540 1.00 79.50 177 PHE A N 1
ATOM 1393 C CA . PHE A 1 177 ? 1.206 -4.076 -12.215 1.00 79.50 177 PHE A CA 1
ATOM 1394 C C . PHE A 1 177 ? 0.764 -4.820 -13.474 1.00 79.50 177 PHE A C 1
ATOM 1396 O O . PHE A 1 177 ? 0.737 -4.241 -14.562 1.00 79.50 177 PHE A O 1
ATOM 1403 N N . LEU A 1 178 ? 0.422 -6.103 -13.313 1.00 68.56 178 LEU A N 1
ATOM 1404 C CA . LEU A 1 178 ? -0.004 -6.957 -14.420 1.00 68.56 178 LEU A CA 1
ATOM 1405 C C . LEU A 1 178 ? -1.083 -6.260 -15.274 1.00 68.56 178 LEU A C 1
ATOM 1407 O O . LEU A 1 178 ? -2.002 -5.647 -14.713 1.00 68.56 178 LEU A O 1
ATOM 1411 N N . PRO A 1 179 ? -1.005 -6.355 -16.615 1.00 59.88 179 PRO A N 1
ATOM 1412 C CA . PRO A 1 179 ? -2.021 -5.793 -17.496 1.00 59.88 179 PRO A CA 1
ATOM 1413 C C . PRO A 1 179 ? -3.428 -6.246 -17.081 1.00 59.88 179 PRO A C 1
ATOM 1415 O O . PRO A 1 179 ? -3.697 -7.436 -16.945 1.00 59.88 179 PRO A O 1
ATOM 1418 N N . GLY A 1 180 ? -4.323 -5.288 -16.832 1.00 63.03 180 GLY A N 1
ATOM 1419 C CA . GLY A 1 180 ? -5.699 -5.554 -16.395 1.00 63.03 180 GLY A CA 1
ATOM 1420 C C . GLY A 1 180 ? -5.895 -5.819 -14.893 1.00 63.03 180 GLY A C 1
ATOM 1421 O O . GLY A 1 180 ? -7.037 -5.788 -14.442 1.00 63.03 180 GLY A O 1
ATOM 1422 N N . ALA A 1 181 ? -4.833 -6.001 -14.097 1.00 71.94 181 ALA A N 1
ATOM 1423 C CA . ALA A 1 181 ? -4.947 -6.214 -12.646 1.00 71.94 181 ALA A CA 1
ATOM 1424 C C . ALA A 1 181 ? -5.262 -4.922 -11.863 1.00 71.94 181 ALA A C 1
ATOM 1426 O O . ALA A 1 181 ? -5.852 -4.967 -10.782 1.00 71.94 181 ALA A O 1
ATOM 1427 N N . GLY A 1 182 ? -4.910 -3.758 -12.422 1.00 82.25 182 GLY A N 1
ATOM 1428 C CA . GLY A 1 182 ? -5.108 -2.457 -11.779 1.00 82.25 182 GLY A CA 1
ATOM 1429 C C . GLY A 1 182 ? -4.270 -2.273 -10.499 1.00 82.25 182 GLY A C 1
ATOM 1430 O O . GLY A 1 182 ? -3.302 -2.999 -10.280 1.00 82.25 182 GLY A O 1
ATOM 1431 N N . PRO A 1 183 ? -4.614 -1.286 -9.649 1.00 90.44 183 PRO A N 1
ATOM 1432 C CA . PRO A 1 183 ? -3.915 -1.026 -8.386 1.00 90.44 183 PRO A CA 1
ATOM 1433 C C . PRO A 1 183 ? -3.982 -2.218 -7.419 1.00 90.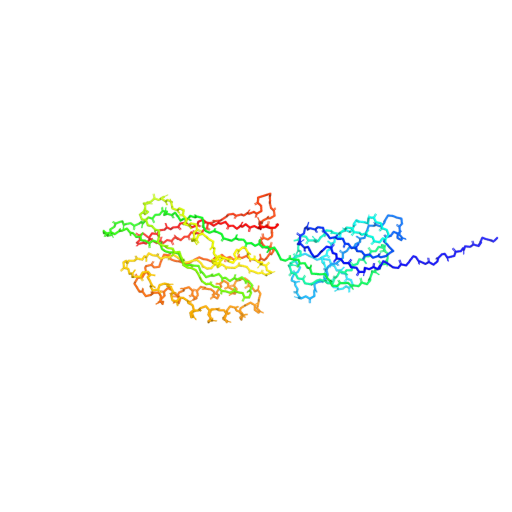44 183 PRO A C 1
ATOM 1435 O O . PRO A 1 183 ? -5.051 -2.812 -7.248 1.00 90.44 183 PRO A O 1
ATOM 1438 N N . GLY A 1 184 ? -2.884 -2.533 -6.733 1.00 89.94 184 GLY A N 1
ATOM 1439 C CA . GLY A 1 184 ? -2.793 -3.675 -5.812 1.00 89.94 184 GLY A CA 1
ATOM 1440 C C . GLY A 1 184 ? -2.745 -3.269 -4.341 1.00 89.94 184 GLY A C 1
ATOM 1441 O O . GLY A 1 184 ? -2.171 -2.233 -4.011 1.00 89.94 184 GLY A O 1
ATOM 1442 N N . GLU A 1 185 ? -3.331 -4.083 -3.458 1.00 92.50 185 GLU A N 1
ATOM 1443 C CA . GLU A 1 185 ? -3.156 -3.931 -2.005 1.00 92.50 185 GLU A CA 1
ATOM 1444 C C . GLU A 1 185 ? -1.693 -4.171 -1.621 1.00 92.50 185 GLU A C 1
ATOM 1446 O O . GLU A 1 185 ? -1.087 -5.130 -2.097 1.00 92.50 185 GLU A O 1
ATOM 1451 N N . VAL A 1 186 ? -1.149 -3.326 -0.743 1.00 90.50 186 VAL A N 1
ATOM 1452 C CA . VAL A 1 186 ? 0.171 -3.545 -0.135 1.00 90.50 186 VAL A CA 1
ATOM 1453 C C . VAL A 1 186 ? -0.006 -3.674 1.371 1.00 90.50 186 VAL A C 1
ATOM 1455 O O . VAL A 1 186 ? -0.396 -2.718 2.044 1.00 90.50 186 VAL A O 1
ATOM 1458 N N . ARG A 1 187 ? 0.250 -4.870 1.901 1.00 87.94 187 ARG A N 1
ATOM 1459 C CA . ARG A 1 187 ? 0.091 -5.197 3.325 1.00 87.94 187 ARG A CA 1
ATOM 1460 C C . ARG A 1 187 ? 1.384 -5.024 4.100 1.00 87.94 187 ARG A C 1
ATOM 1462 O O . ARG A 1 187 ? 1.354 -4.550 5.230 1.00 87.94 187 ARG A O 1
ATOM 1469 N N . GLN A 1 188 ? 2.504 -5.399 3.497 1.00 84.12 188 GLN A N 1
ATOM 1470 C CA . GLN A 1 188 ? 3.815 -5.370 4.128 1.00 84.12 188 GLN A CA 1
ATOM 1471 C C . GLN A 1 188 ? 4.821 -4.614 3.273 1.00 84.12 188 GLN A C 1
ATOM 1473 O O . GLN A 1 188 ? 5.438 -3.675 3.774 1.00 84.12 188 GLN A O 1
ATOM 1478 N N . VAL A 1 189 ? 4.978 -4.983 2.000 1.00 87.31 189 VAL A N 1
ATOM 1479 C CA . VAL A 1 189 ? 6.037 -4.420 1.152 1.00 87.31 189 VAL A CA 1
ATOM 1480 C C . VAL A 1 189 ? 5.704 -4.486 -0.333 1.00 87.31 189 VAL A C 1
ATOM 1482 O O . VAL A 1 189 ? 5.076 -5.422 -0.829 1.00 87.31 189 VAL A O 1
ATOM 1485 N N . LEU A 1 190 ? 6.194 -3.474 -1.040 1.00 91.00 190 LEU A N 1
ATOM 1486 C CA . LEU A 1 190 ? 6.258 -3.395 -2.486 1.00 91.00 190 LEU A CA 1
ATOM 1487 C C . LEU A 1 190 ? 7.701 -3.092 -2.893 1.00 91.00 190 LEU A C 1
ATOM 1489 O O . LEU A 1 190 ? 8.285 -2.115 -2.430 1.00 91.00 190 LEU A O 1
ATOM 1493 N N . ALA A 1 191 ? 8.266 -3.910 -3.770 1.00 90.50 191 ALA A N 1
ATOM 1494 C CA . ALA A 1 191 ? 9.600 -3.720 -4.315 1.00 90.50 191 ALA A CA 1
ATOM 1495 C C . ALA A 1 191 ? 9.587 -3.892 -5.833 1.00 90.50 191 ALA A C 1
ATOM 1497 O O . ALA A 1 191 ? 8.844 -4.711 -6.374 1.00 90.50 191 ALA A O 1
ATOM 1498 N N . VAL A 1 192 ? 10.420 -3.111 -6.515 1.00 90.19 192 VAL A N 1
ATOM 1499 C CA . VAL A 1 192 ? 10.587 -3.157 -7.968 1.00 90.19 192 VAL A CA 1
ATOM 1500 C C . VAL A 1 192 ? 12.075 -3.128 -8.280 1.00 90.19 192 VAL A C 1
ATOM 1502 O O . VAL A 1 192 ? 12.754 -2.147 -7.987 1.00 90.19 192 VAL A O 1
ATOM 1505 N N . SER A 1 193 ? 12.585 -4.191 -8.887 1.00 88.19 193 SER A N 1
ATOM 1506 C CA . SER A 1 193 ? 13.911 -4.194 -9.501 1.00 88.19 193 SER A CA 1
ATOM 1507 C C . SER A 1 193 ? 13.770 -3.798 -10.962 1.00 88.19 193 SER A C 1
ATOM 1509 O O . SER A 1 193 ? 12.958 -4.379 -11.676 1.00 88.19 193 SER A O 1
ATOM 1511 N N . THR A 1 194 ? 14.495 -2.764 -11.369 1.00 89.06 194 THR A N 1
ATOM 1512 C CA . THR A 1 194 ? 14.432 -2.146 -12.694 1.00 89.06 194 THR A CA 1
ATOM 1513 C C . THR A 1 194 ? 15.784 -2.266 -13.362 1.00 89.06 194 THR A C 1
ATOM 1515 O O . THR A 1 194 ? 16.770 -1.766 -12.819 1.00 89.06 194 THR A O 1
ATOM 1518 N N . SER A 1 195 ? 15.821 -2.875 -14.538 1.00 85.75 195 SER A N 1
ATOM 1519 C CA . SER A 1 195 ? 17.035 -2.984 -15.341 1.00 85.75 195 SER A CA 1
ATOM 1520 C C . SER A 1 195 ? 16.815 -2.393 -16.713 1.00 85.75 195 SER A C 1
ATOM 1522 O O . SER A 1 195 ? 15.755 -2.601 -17.306 1.00 85.75 195 SER A O 1
ATOM 1524 N N . LEU A 1 196 ? 17.820 -1.657 -17.171 1.00 85.56 196 LEU A N 1
ATOM 1525 C CA . LEU A 1 196 ? 17.892 -1.095 -18.510 1.00 85.56 196 LEU A CA 1
ATOM 1526 C C . LEU A 1 196 ? 18.956 -1.857 -19.287 1.00 85.56 196 LEU A C 1
ATOM 1528 O O . LEU A 1 196 ? 19.956 -2.298 -18.711 1.00 85.56 196 LEU A O 1
ATOM 1532 N N . TYR A 1 197 ? 18.714 -2.005 -20.576 1.00 78.19 197 TYR A N 1
ATOM 1533 C CA . TYR A 1 197 ? 19.669 -2.539 -21.527 1.00 78.19 197 TYR A CA 1
ATOM 1534 C C . TYR A 1 197 ? 19.413 -1.925 -22.895 1.00 78.19 197 TYR A C 1
ATOM 1536 O O . TYR A 1 197 ? 18.267 -1.596 -23.220 1.00 78.19 197 TYR A O 1
ATOM 1544 N N . GLU A 1 198 ? 20.490 -1.782 -23.648 1.00 76.81 198 GLU A N 1
ATOM 1545 C CA . GLU A 1 198 ? 20.462 -1.480 -25.072 1.00 76.81 198 GLU A CA 1
ATOM 1546 C C . GLU A 1 198 ? 20.344 -2.792 -25.831 1.00 76.81 198 GLU A C 1
ATOM 1548 O O . GLU A 1 198 ? 20.876 -3.834 -25.425 1.00 76.81 198 GLU A O 1
ATOM 1553 N N . TRP A 1 199 ? 19.519 -2.771 -26.867 1.00 69.06 199 TRP A N 1
ATOM 1554 C CA . TRP A 1 199 ? 19.201 -3.962 -27.623 1.00 69.06 199 TRP A CA 1
ATOM 1555 C C . TRP A 1 199 ? 19.706 -3.840 -29.056 1.00 69.06 199 TRP A C 1
ATOM 1557 O O . TRP A 1 199 ? 18.989 -3.390 -29.945 1.00 69.06 199 TRP A O 1
ATOM 1567 N N . ASP A 1 200 ? 20.920 -4.334 -29.284 1.00 58.25 200 ASP A N 1
ATOM 1568 C CA . ASP A 1 200 ? 21.517 -4.423 -30.613 1.00 58.25 200 ASP A CA 1
ATOM 1569 C C . ASP A 1 200 ? 20.810 -5.493 -31.452 1.00 58.25 200 ASP A C 1
ATOM 1571 O O . ASP A 1 200 ? 21.069 -6.692 -31.332 1.00 58.25 200 ASP A O 1
ATOM 1575 N N . ALA A 1 201 ? 19.878 -5.055 -32.303 1.00 47.81 201 ALA A N 1
ATOM 1576 C CA . ALA A 1 201 ? 19.299 -5.808 -33.419 1.00 47.81 201 ALA A CA 1
ATOM 1577 C C . ALA A 1 201 ? 19.115 -7.329 -33.172 1.00 47.81 201 ALA A C 1
ATOM 1579 O O . ALA A 1 201 ? 19.780 -8.177 -33.774 1.00 47.81 201 ALA A O 1
ATOM 1580 N N . GLY A 1 202 ? 18.140 -7.690 -32.335 1.00 45.41 202 GLY A N 1
ATOM 1581 C CA . GLY A 1 202 ? 17.720 -9.075 -32.090 1.00 45.41 202 GLY A CA 1
ATOM 1582 C C . GLY A 1 202 ? 16.204 -9.194 -31.924 1.00 45.41 202 GLY A C 1
ATOM 1583 O O . GLY A 1 202 ? 15.535 -8.241 -31.550 1.00 45.41 202 GLY A O 1
ATOM 1584 N N . ASP A 1 203 ? 15.619 -10.350 -32.221 1.00 46.41 203 ASP A N 1
ATOM 1585 C CA . ASP A 1 203 ? 14.162 -10.536 -32.248 1.00 46.41 203 ASP A CA 1
ATOM 1586 C C . ASP A 1 203 ? 13.508 -10.385 -30.852 1.00 46.41 203 ASP A C 1
ATOM 1588 O O . ASP A 1 203 ? 13.499 -11.319 -30.045 1.00 46.41 203 ASP A O 1
ATOM 1592 N N . VAL A 1 204 ? 12.882 -9.227 -30.593 1.00 47.19 204 VAL A N 1
ATOM 1593 C CA . VAL A 1 204 ? 12.074 -8.924 -29.390 1.00 47.19 204 VAL A CA 1
ATOM 1594 C C . VAL A 1 204 ? 10.938 -9.936 -29.156 1.00 47.19 204 VAL A C 1
ATOM 1596 O O . VAL A 1 204 ? 10.366 -10.000 -28.062 1.00 47.19 204 VAL A O 1
ATOM 1599 N N . SER A 1 205 ? 10.635 -10.819 -30.120 1.00 47.84 205 SER A N 1
ATOM 1600 C CA . SER A 1 205 ? 9.693 -11.923 -29.913 1.00 47.84 205 SER A CA 1
ATOM 1601 C C . SER A 1 205 ? 10.160 -12.965 -28.877 1.00 47.84 205 SER A C 1
ATOM 1603 O O . SER A 1 205 ? 9.308 -13.628 -28.273 1.00 47.84 205 SER A O 1
ATOM 1605 N N . ALA A 1 206 ? 11.462 -13.044 -28.557 1.00 47.72 206 ALA A N 1
ATOM 1606 C CA . ALA A 1 206 ? 11.993 -13.922 -27.504 1.00 47.72 206 ALA A CA 1
ATOM 1607 C C . ALA A 1 206 ? 11.561 -13.499 -26.080 1.00 47.72 206 ALA A C 1
ATOM 1609 O O . ALA A 1 206 ? 11.377 -14.344 -25.195 1.00 47.72 206 ALA A O 1
ATOM 1610 N N . ALA A 1 207 ? 11.272 -12.208 -25.872 1.00 46.00 207 ALA A N 1
ATOM 1611 C CA . ALA A 1 207 ? 10.916 -11.640 -24.571 1.00 46.00 207 ALA A CA 1
ATOM 1612 C C . ALA A 1 207 ? 9.518 -12.022 -24.051 1.00 46.00 207 ALA A C 1
ATOM 1614 O O . ALA A 1 207 ? 9.202 -11.780 -22.884 1.00 46.00 207 ALA A O 1
ATOM 1615 N N . ASN A 1 208 ? 8.685 -12.670 -24.873 1.00 44.03 208 ASN A N 1
ATOM 1616 C CA . ASN A 1 208 ? 7.333 -13.096 -24.491 1.00 44.03 208 ASN A CA 1
ATOM 1617 C C . ASN A 1 208 ? 7.273 -14.457 -23.778 1.00 44.03 208 ASN A C 1
ATOM 1619 O O . ASN A 1 208 ? 6.205 -14.875 -23.330 1.00 44.03 208 ASN A O 1
ATOM 1623 N N . THR A 1 209 ? 8.406 -15.140 -23.608 1.00 48.19 209 THR A N 1
ATOM 1624 C CA . THR A 1 209 ? 8.444 -16.497 -23.039 1.00 48.19 209 THR A CA 1
ATOM 1625 C C . THR A 1 209 ? 8.785 -16.485 -21.522 1.00 48.19 209 THR A C 1
ATOM 1627 O O . THR A 1 209 ? 9.125 -17.492 -20.916 1.00 48.19 209 THR A O 1
ATOM 1630 N N . VAL A 1 210 ? 8.612 -15.347 -20.836 1.00 50.91 210 VAL A N 1
ATOM 1631 C CA . VAL A 1 210 ? 8.963 -15.111 -19.408 1.00 50.91 210 VAL A CA 1
ATOM 1632 C C . VAL A 1 210 ? 8.117 -15.912 -18.388 1.00 50.91 210 VAL A C 1
ATOM 1634 O O . VAL A 1 210 ? 8.400 -15.918 -17.191 1.00 50.91 210 VAL A O 1
ATOM 1637 N N . VAL A 1 211 ? 7.099 -16.657 -18.828 1.00 45.19 211 VAL A N 1
ATOM 1638 C CA . VAL A 1 211 ? 6.117 -17.325 -17.947 1.00 45.19 211 VAL A CA 1
ATOM 1639 C C . VAL A 1 211 ? 6.733 -18.423 -17.060 1.00 45.19 211 VAL A C 1
ATOM 1641 O O . VAL A 1 211 ? 6.317 -18.580 -15.913 1.00 45.19 211 VAL A O 1
ATOM 1644 N N . GLY A 1 212 ? 7.752 -19.153 -17.536 1.00 46.38 212 GLY A N 1
ATOM 1645 C CA . GLY A 1 212 ? 8.408 -20.221 -16.759 1.00 46.38 212 GLY A CA 1
ATOM 1646 C C . GLY A 1 212 ? 9.306 -19.715 -15.621 1.00 46.38 212 GLY A C 1
ATOM 1647 O O . GLY A 1 212 ? 9.421 -20.362 -14.584 1.00 46.38 212 GLY A O 1
ATOM 1648 N N . PHE A 1 213 ? 9.890 -18.524 -15.779 1.00 53.53 213 PHE A N 1
ATOM 1649 C CA . PHE A 1 213 ? 10.807 -17.907 -14.815 1.00 53.53 213 PHE A CA 1
ATOM 1650 C C . PHE A 1 213 ? 10.093 -17.414 -13.543 1.00 53.53 213 PHE A C 1
ATOM 1652 O O . PHE A 1 213 ? 10.666 -17.414 -12.453 1.00 53.53 213 PHE A O 1
ATOM 1659 N N . VAL A 1 214 ? 8.814 -17.041 -13.667 1.00 53.84 214 VAL A N 1
ATOM 1660 C CA . VAL A 1 214 ? 8.004 -16.473 -12.577 1.00 53.84 214 VAL A CA 1
ATOM 1661 C C . VAL A 1 214 ? 7.762 -17.474 -11.431 1.00 53.84 214 VAL A C 1
ATOM 1663 O O . VAL A 1 214 ? 7.640 -17.063 -10.277 1.00 53.84 214 VAL A O 1
ATOM 1666 N N . GLY A 1 215 ? 7.765 -18.784 -11.706 1.00 52.22 215 GLY A N 1
ATOM 1667 C CA . GLY A 1 215 ? 7.579 -19.827 -10.686 1.00 52.22 215 GLY A CA 1
ATOM 1668 C C . GLY A 1 215 ? 8.758 -19.959 -9.710 1.00 52.22 215 GLY A C 1
ATOM 1669 O O . GLY A 1 215 ? 8.563 -19.920 -8.493 1.00 52.22 215 GLY A O 1
ATOM 1670 N N . ASP A 1 216 ? 9.986 -20.043 -10.230 1.00 56.00 216 ASP A N 1
ATOM 1671 C CA . ASP A 1 216 ? 11.215 -20.112 -9.416 1.00 56.00 216 ASP A CA 1
ATOM 1672 C C . ASP A 1 216 ? 11.502 -18.783 -8.694 1.00 56.00 216 ASP A C 1
ATOM 1674 O O . ASP A 1 216 ? 12.028 -18.761 -7.573 1.00 56.00 216 ASP A O 1
ATOM 1678 N N . LEU A 1 217 ? 11.115 -17.677 -9.337 1.00 57.09 217 LEU A N 1
ATOM 1679 C CA . LEU A 1 217 ? 11.130 -16.308 -8.826 1.00 57.09 217 LEU A CA 1
ATOM 1680 C C . LEU A 1 217 ? 10.230 -16.159 -7.585 1.00 57.09 217 LEU A C 1
ATOM 1682 O O . LEU A 1 217 ? 10.683 -15.653 -6.555 1.00 57.09 217 LEU A O 1
ATOM 1686 N N . ALA A 1 218 ? 8.993 -16.661 -7.638 1.00 57.91 218 ALA A N 1
ATOM 1687 C CA . ALA A 1 218 ? 8.067 -16.622 -6.508 1.00 57.91 218 ALA A CA 1
ATOM 1688 C C . ALA A 1 218 ? 8.585 -17.430 -5.303 1.00 57.91 218 ALA A C 1
ATOM 1690 O O . ALA A 1 218 ? 8.532 -16.948 -4.175 1.00 57.91 218 ALA A O 1
ATOM 1691 N N . ALA A 1 219 ? 9.157 -18.621 -5.514 1.00 59.62 219 ALA A N 1
ATOM 1692 C CA . ALA A 1 219 ? 9.617 -19.486 -4.421 1.00 59.62 219 ALA A CA 1
ATOM 1693 C C . ALA A 1 219 ? 10.806 -18.910 -3.621 1.00 59.62 219 ALA A C 1
ATOM 1695 O O . ALA A 1 219 ? 10.831 -18.994 -2.389 1.00 59.62 219 ALA A O 1
ATOM 1696 N N . GLN A 1 220 ? 11.794 -18.302 -4.291 1.00 61.19 220 GLN A N 1
ATOM 1697 C CA . GLN A 1 220 ? 12.943 -17.678 -3.613 1.00 61.19 220 GLN A CA 1
ATOM 1698 C C . GLN A 1 220 ? 12.536 -16.438 -2.819 1.00 61.19 220 GLN A C 1
ATOM 1700 O O . GLN A 1 220 ? 13.038 -16.202 -1.719 1.00 61.19 220 GLN A O 1
ATOM 1705 N N . ILE A 1 221 ? 11.594 -15.673 -3.361 1.00 60.81 221 ILE A N 1
ATOM 1706 C CA . ILE A 1 221 ? 11.105 -14.459 -2.730 1.00 60.81 221 ILE A CA 1
ATOM 1707 C C . ILE A 1 221 ? 10.189 -14.794 -1.552 1.00 60.81 221 ILE A C 1
ATOM 1709 O O . ILE A 1 221 ? 10.409 -14.253 -0.474 1.00 60.81 221 ILE A O 1
ATOM 1713 N N . LEU A 1 222 ? 9.270 -15.758 -1.673 1.00 60.25 222 LEU A N 1
ATOM 1714 C CA . LEU A 1 222 ? 8.439 -16.231 -0.554 1.00 60.25 222 LEU A CA 1
ATOM 1715 C C . LEU A 1 222 ? 9.282 -16.666 0.664 1.00 60.25 222 LEU A C 1
ATOM 1717 O O . LEU A 1 222 ? 8.919 -16.373 1.803 1.00 60.25 222 LEU A O 1
ATOM 1721 N N . ASN A 1 223 ? 10.453 -17.274 0.439 1.00 62.16 223 ASN A N 1
ATOM 1722 C CA . ASN A 1 223 ? 11.409 -17.593 1.508 1.00 62.16 223 ASN A CA 1
ATOM 1723 C C . ASN A 1 223 ? 12.070 -16.352 2.140 1.00 62.16 223 ASN A C 1
ATOM 1725 O O . ASN A 1 223 ? 12.367 -16.357 3.336 1.00 62.16 223 ASN A O 1
ATOM 1729 N N . ALA A 1 224 ? 12.312 -15.291 1.367 1.00 58.50 224 ALA A N 1
ATOM 1730 C CA . ALA A 1 224 ? 12.836 -14.021 1.875 1.00 58.50 224 ALA A CA 1
ATOM 1731 C C . ALA A 1 224 ? 11.771 -13.230 2.657 1.00 58.50 224 ALA A C 1
ATOM 1733 O O . ALA A 1 224 ? 12.081 -12.619 3.678 1.00 58.50 224 ALA A O 1
ATOM 1734 N N . PHE A 1 225 ? 10.508 -13.310 2.233 1.00 56.59 225 PHE A N 1
ATOM 1735 C CA . PHE A 1 225 ? 9.362 -12.703 2.911 1.00 56.59 225 PHE A CA 1
ATOM 1736 C C . PHE A 1 225 ? 9.113 -13.266 4.311 1.00 56.59 225 PHE A C 1
ATOM 1738 O O . PHE A 1 225 ? 8.724 -12.515 5.202 1.00 56.59 225 PHE A O 1
ATOM 1745 N N . GLY A 1 226 ? 9.451 -14.538 4.553 1.00 52.72 226 GLY A N 1
ATOM 1746 C CA . GLY A 1 226 ? 9.460 -15.118 5.902 1.00 52.72 226 GLY A CA 1
ATOM 1747 C C . GLY A 1 226 ? 10.398 -14.408 6.893 1.00 52.72 226 GLY A C 1
ATOM 1748 O O . GLY A 1 226 ? 10.335 -14.687 8.087 1.00 52.72 226 GLY A O 1
ATOM 1749 N N . LYS A 1 227 ? 11.261 -13.494 6.421 1.00 51.19 227 LYS A N 1
ATOM 1750 C CA . LYS A 1 227 ? 12.185 -12.694 7.239 1.00 51.19 227 LYS A CA 1
ATOM 1751 C C . LYS A 1 227 ? 11.869 -11.190 7.269 1.00 51.19 227 LYS A C 1
ATOM 1753 O O . LYS A 1 227 ? 12.622 -10.465 7.903 1.00 51.19 227 LYS A O 1
ATOM 1758 N N . VAL A 1 228 ? 10.785 -10.726 6.628 1.00 56.84 228 VAL A N 1
ATOM 1759 C CA . VAL A 1 228 ? 10.190 -9.356 6.648 1.00 56.84 228 VAL A CA 1
ATOM 1760 C C . VAL A 1 228 ? 11.137 -8.168 6.343 1.00 56.84 228 VAL A C 1
ATOM 1762 O O . VAL A 1 228 ? 10.696 -7.030 6.209 1.00 56.84 228 VAL A O 1
ATOM 1765 N N . GLU A 1 229 ? 12.437 -8.379 6.154 1.00 68.00 229 GLU A N 1
ATOM 1766 C CA . GLU A 1 229 ? 13.371 -7.302 5.840 1.00 68.00 229 GLU A CA 1
ATOM 1767 C C . GLU A 1 229 ? 13.281 -6.918 4.357 1.00 68.00 229 GLU A C 1
ATOM 1769 O O . GLU A 1 229 ? 13.656 -7.689 3.472 1.00 68.00 229 GLU A O 1
ATOM 1774 N N . LEU A 1 230 ? 12.843 -5.685 4.079 1.00 66.81 230 LEU A N 1
ATOM 1775 C CA . LEU A 1 230 ? 12.812 -5.085 2.736 1.00 66.81 230 LEU A CA 1
ATOM 1776 C C . LEU A 1 230 ? 14.130 -5.298 1.971 1.00 66.81 230 LEU A C 1
ATOM 1778 O O . LEU A 1 230 ? 14.130 -5.629 0.786 1.00 66.81 230 LEU A O 1
ATOM 1782 N N . ALA A 1 231 ? 15.260 -5.164 2.670 1.00 68.69 231 ALA A N 1
ATOM 1783 C CA . ALA A 1 231 ? 16.589 -5.387 2.114 1.00 68.69 231 ALA A CA 1
ATOM 1784 C C . ALA A 1 231 ? 16.792 -6.827 1.610 1.00 68.69 231 ALA A C 1
ATOM 1786 O O . ALA A 1 231 ? 17.451 -7.029 0.592 1.00 68.69 231 ALA A O 1
ATOM 1787 N N . ALA A 1 232 ? 16.211 -7.828 2.280 1.00 72.50 232 ALA A N 1
ATOM 1788 C CA . ALA A 1 232 ? 16.279 -9.222 1.854 1.00 72.50 232 ALA A CA 1
ATOM 1789 C C . ALA A 1 232 ? 15.459 -9.463 0.578 1.00 72.50 232 ALA A C 1
ATOM 1791 O O . ALA A 1 232 ? 15.940 -10.145 -0.326 1.00 72.50 232 ALA A O 1
ATOM 1792 N N . VAL A 1 233 ? 14.269 -8.857 0.474 1.00 71.19 233 VAL A N 1
ATOM 1793 C CA . VAL A 1 233 ? 13.435 -8.919 -0.739 1.00 71.19 233 VAL A CA 1
ATOM 1794 C C . VAL A 1 233 ? 14.162 -8.267 -1.915 1.00 71.19 233 VAL A C 1
ATOM 1796 O O . VAL A 1 233 ? 14.335 -8.894 -2.957 1.00 71.19 233 VAL A O 1
ATOM 1799 N N . VAL A 1 234 ? 14.676 -7.048 -1.732 1.00 72.00 234 VAL A N 1
ATOM 1800 C CA . VAL A 1 234 ? 15.446 -6.333 -2.762 1.00 72.00 234 VAL A CA 1
ATOM 1801 C C . VAL A 1 234 ? 16.683 -7.127 -3.195 1.00 72.00 234 VAL A C 1
ATOM 1803 O O . VAL A 1 234 ? 16.938 -7.274 -4.389 1.00 72.00 234 VAL A O 1
ATOM 1806 N N . LYS A 1 235 ? 17.431 -7.696 -2.243 1.00 75.44 235 LYS A N 1
ATOM 1807 C CA . LYS A 1 235 ? 18.608 -8.526 -2.533 1.00 75.44 235 LYS A CA 1
ATOM 1808 C C . LYS A 1 235 ? 18.257 -9.788 -3.323 1.00 75.44 235 LYS A C 1
ATOM 1810 O O . LYS A 1 235 ? 19.059 -10.213 -4.150 1.00 75.44 235 LYS A O 1
ATOM 1815 N N . ALA A 1 236 ? 17.091 -10.385 -3.074 1.00 73.62 236 ALA A N 1
ATOM 1816 C CA . ALA A 1 236 ? 16.626 -11.553 -3.814 1.00 73.62 236 ALA A CA 1
ATOM 1817 C C . ALA A 1 236 ? 16.266 -11.210 -5.268 1.00 73.62 236 ALA A C 1
ATOM 1819 O O . ALA A 1 236 ? 16.477 -12.042 -6.143 1.00 73.62 236 ALA A O 1
ATOM 1820 N N . LEU A 1 237 ? 15.787 -9.991 -5.545 1.00 72.94 237 LEU A N 1
ATOM 1821 C CA . LEU A 1 237 ? 15.394 -9.573 -6.894 1.00 72.94 237 LEU A CA 1
ATOM 1822 C C . LEU A 1 237 ? 16.582 -9.401 -7.856 1.00 72.94 237 LEU A C 1
ATOM 1824 O O . LEU A 1 237 ? 16.486 -9.806 -9.011 1.00 72.94 237 LEU A O 1
ATOM 1828 N N . THR A 1 238 ? 17.716 -8.858 -7.400 1.00 70.62 238 THR A N 1
ATOM 1829 C CA . THR A 1 238 ? 18.879 -8.568 -8.267 1.00 70.62 238 THR A CA 1
ATOM 1830 C C . THR A 1 238 ? 19.379 -9.765 -9.102 1.00 70.62 238 THR A C 1
ATOM 1832 O O . THR A 1 238 ? 19.460 -9.630 -10.325 1.00 70.62 238 THR A O 1
ATOM 1835 N N . PRO A 1 239 ? 19.700 -10.946 -8.526 1.00 69.69 239 PRO A N 1
ATOM 1836 C CA . PRO A 1 239 ? 20.167 -12.088 -9.321 1.00 69.69 239 PRO A CA 1
ATOM 1837 C C . PRO A 1 239 ? 19.090 -12.628 -10.271 1.00 69.69 239 PRO A C 1
ATOM 1839 O O . PRO A 1 239 ? 19.403 -13.337 -11.227 1.00 69.69 239 PRO A O 1
ATOM 1842 N N . LEU A 1 240 ? 17.817 -12.320 -10.013 1.00 67.38 240 LEU A N 1
ATOM 1843 C CA . LEU A 1 240 ? 16.707 -12.764 -10.844 1.00 67.38 240 LEU A CA 1
ATOM 1844 C C . LEU A 1 240 ? 16.623 -11.927 -12.119 1.00 67.38 240 LEU A C 1
ATOM 1846 O O . LEU A 1 240 ? 16.451 -12.496 -13.193 1.00 67.38 240 LEU A O 1
ATOM 1850 N N . VAL A 1 241 ? 16.855 -10.616 -12.043 1.00 68.50 241 VAL A N 1
ATOM 1851 C CA . VAL A 1 241 ? 16.911 -9.810 -13.267 1.00 68.50 241 VAL A CA 1
ATOM 1852 C C . VAL A 1 241 ? 18.084 -10.220 -14.158 1.00 68.50 241 VAL A C 1
ATOM 1854 O O . VAL A 1 241 ? 17.902 -10.387 -15.358 1.00 68.50 241 VAL A O 1
ATOM 1857 N N . GLN A 1 242 ? 19.254 -10.499 -13.574 1.00 68.19 242 GLN A N 1
ATOM 1858 C CA . GLN A 1 242 ? 20.417 -10.990 -14.328 1.00 68.19 242 GLN A CA 1
ATOM 1859 C C . GLN A 1 242 ? 20.125 -12.304 -15.066 1.00 68.19 242 GLN A C 1
ATOM 1861 O O . GLN A 1 242 ? 20.494 -12.458 -16.228 1.00 68.19 242 GLN A O 1
ATOM 1866 N N . LYS A 1 243 ? 19.421 -13.242 -14.416 1.00 67.31 243 LYS A N 1
ATOM 1867 C CA . LYS A 1 243 ? 18.982 -14.483 -15.069 1.00 67.31 243 LYS A CA 1
ATOM 1868 C C . LYS A 1 243 ? 18.002 -14.215 -16.206 1.00 67.31 243 LYS A C 1
ATOM 1870 O O . LYS A 1 243 ? 18.150 -14.826 -17.260 1.00 67.31 243 LYS A O 1
ATOM 1875 N N . LEU A 1 244 ? 17.032 -13.321 -16.002 1.00 65.75 244 LEU A N 1
ATOM 1876 C CA . LEU A 1 244 ? 16.075 -12.955 -17.043 1.00 65.75 244 LEU A CA 1
ATOM 1877 C C . LEU A 1 244 ? 16.794 -12.356 -18.260 1.00 65.75 244 LEU A C 1
ATOM 1879 O O . LEU A 1 244 ? 16.564 -12.838 -19.361 1.00 65.75 244 LEU A O 1
ATOM 1883 N N . ILE A 1 245 ? 17.730 -11.422 -18.062 1.00 63.72 245 ILE A N 1
ATOM 1884 C CA . ILE A 1 245 ? 18.543 -10.826 -19.140 1.00 63.72 245 ILE A CA 1
ATOM 1885 C C . ILE A 1 245 ? 19.330 -11.905 -19.896 1.00 63.72 245 ILE A C 1
ATOM 1887 O O . ILE A 1 245 ? 19.207 -12.006 -21.110 1.00 63.72 245 ILE A O 1
ATOM 1891 N N . SER A 1 246 ? 20.049 -12.787 -19.188 1.00 65.06 246 SER A N 1
ATOM 1892 C CA . SER A 1 246 ? 20.805 -13.882 -19.827 1.00 65.06 246 SER A CA 1
ATOM 1893 C C . SER A 1 246 ? 19.933 -14.855 -20.631 1.00 65.06 246 SER A C 1
ATOM 1895 O O . SER A 1 246 ? 20.422 -15.562 -21.507 1.00 65.06 246 SER A O 1
ATOM 1897 N N . TRP A 1 247 ? 18.641 -14.920 -20.309 1.00 60.72 247 TRP A N 1
ATOM 1898 C CA . TRP A 1 247 ? 17.685 -15.822 -20.932 1.00 60.72 24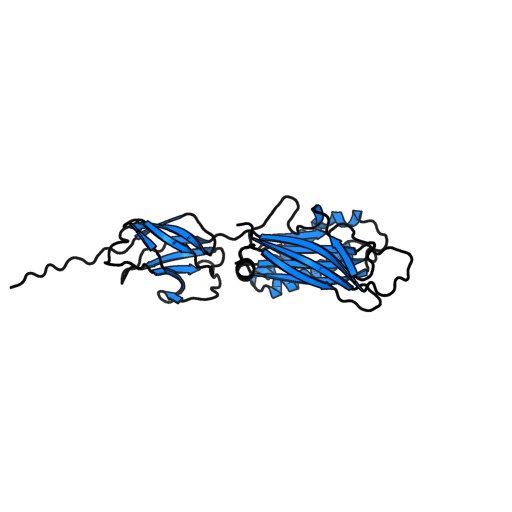7 TRP A CA 1
ATOM 1899 C C . TRP A 1 247 ? 16.950 -15.201 -22.123 1.00 60.72 247 TRP A C 1
ATOM 1901 O O . TRP A 1 247 ? 16.528 -15.939 -23.010 1.00 60.72 247 TRP A O 1
ATOM 1911 N N . LEU A 1 248 ? 16.815 -13.869 -22.161 1.00 58.12 248 LEU A N 1
ATOM 1912 C CA . LEU A 1 248 ? 16.185 -13.151 -23.272 1.00 58.12 248 LEU A CA 1
ATOM 1913 C C . LEU A 1 248 ? 16.890 -13.400 -24.614 1.00 58.12 248 LEU A C 1
ATOM 1915 O O . LEU A 1 248 ? 16.217 -13.349 -25.636 1.00 58.12 248 LEU A O 1
ATOM 1919 N N . GLY A 1 249 ? 18.174 -13.778 -24.602 1.00 49.00 249 GLY A N 1
ATOM 1920 C CA . GLY A 1 249 ? 18.919 -14.200 -25.788 1.00 49.00 249 GLY A CA 1
ATOM 1921 C C . GLY A 1 249 ? 19.248 -13.036 -26.727 1.00 49.00 249 GLY A C 1
ATOM 1922 O O . GLY A 1 249 ? 18.370 -12.312 -27.169 1.00 49.00 249 GLY A O 1
ATOM 1923 N N . GLY A 1 250 ? 20.527 -12.871 -27.041 1.00 53.44 250 GLY A N 1
ATOM 1924 C CA . GLY A 1 250 ? 21.087 -11.680 -27.686 1.00 53.44 250 GLY A CA 1
ATOM 1925 C C . GLY A 1 250 ? 22.388 -11.310 -26.975 1.00 53.44 250 GLY A C 1
ATOM 1926 O O . GLY A 1 250 ? 22.724 -11.955 -25.977 1.00 53.44 250 GLY A O 1
ATOM 1927 N N . ASP A 1 251 ? 23.090 -10.291 -27.458 1.00 60.47 251 ASP A N 1
ATOM 1928 C CA . ASP A 1 251 ? 24.193 -9.649 -26.729 1.00 60.47 251 ASP A CA 1
ATOM 1929 C C . ASP A 1 251 ? 23.716 -8.267 -26.236 1.00 60.47 251 ASP A C 1
ATOM 1931 O O . ASP A 1 251 ? 24.195 -7.258 -26.731 1.00 60.47 251 ASP A O 1
ATOM 1935 N N . PRO A 1 252 ? 22.664 -8.184 -25.382 1.00 67.62 252 PRO A N 1
ATOM 1936 C CA . PRO A 1 252 ? 22.158 -6.896 -24.930 1.00 67.62 252 PRO A CA 1
ATOM 1937 C C . PRO A 1 252 ? 23.165 -6.238 -23.995 1.00 67.62 252 PRO A C 1
ATOM 1939 O O . PRO A 1 252 ? 23.572 -6.854 -23.000 1.00 67.62 252 PRO A O 1
ATOM 1942 N N . ASP A 1 253 ? 23.483 -4.976 -24.253 1.00 72.38 253 ASP A N 1
ATOM 1943 C CA . ASP A 1 253 ? 24.420 -4.228 -23.433 1.00 72.38 253 ASP A CA 1
ATOM 1944 C C . ASP A 1 253 ? 23.734 -3.737 -22.149 1.00 72.38 253 ASP A C 1
ATOM 1946 O O . ASP A 1 253 ? 22.759 -2.973 -22.177 1.00 72.38 253 ASP A O 1
ATOM 1950 N N . PRO A 1 254 ? 24.159 -4.223 -20.965 1.00 75.56 254 PRO A N 1
ATOM 1951 C CA . PRO A 1 254 ? 23.461 -3.933 -19.727 1.00 75.56 254 PRO A CA 1
ATOM 1952 C C . PRO A 1 254 ? 23.801 -2.529 -19.220 1.00 75.56 254 PRO A C 1
ATOM 1954 O O . PRO A 1 254 ? 24.826 -2.319 -18.577 1.00 75.56 254 PRO A O 1
ATOM 1957 N N . LEU A 1 255 ? 22.846 -1.607 -19.331 1.00 78.38 255 LEU A N 1
ATOM 1958 C CA . LEU A 1 255 ? 22.929 -0.252 -18.767 1.00 78.38 255 LEU A CA 1
ATOM 1959 C C . LEU A 1 255 ? 22.779 -0.201 -17.236 1.00 78.38 255 LEU A C 1
ATOM 1961 O O . LEU A 1 255 ? 22.839 0.858 -16.606 1.00 78.38 255 LEU A O 1
ATOM 1965 N N . GLY A 1 256 ? 22.552 -1.353 -16.609 1.00 81.81 256 GLY A N 1
ATOM 1966 C CA . GLY A 1 256 ? 22.578 -1.526 -15.166 1.00 81.81 256 GLY A CA 1
ATOM 1967 C C . GLY A 1 256 ? 21.215 -1.800 -14.540 1.00 81.81 256 GLY A C 1
ATOM 1968 O O . GLY A 1 256 ? 20.175 -1.895 -15.184 1.00 81.81 256 GLY A O 1
ATOM 1969 N N . THR A 1 257 ? 21.233 -1.993 -13.220 1.00 84.31 257 THR A N 1
ATOM 1970 C CA . THR A 1 257 ? 20.051 -2.345 -12.421 1.00 84.31 257 THR A CA 1
ATOM 1971 C C . THR A 1 257 ? 19.913 -1.405 -11.231 1.00 84.31 257 THR A C 1
ATOM 1973 O O . THR A 1 257 ? 20.898 -1.069 -10.563 1.00 84.31 257 THR A O 1
ATOM 1976 N N . ARG A 1 258 ? 18.681 -0.991 -10.943 1.00 88.56 258 ARG A N 1
ATOM 1977 C CA . ARG A 1 258 ? 18.309 -0.192 -9.777 1.00 88.56 258 ARG A CA 1
ATOM 1978 C C . ARG A 1 258 ? 17.096 -0.791 -9.097 1.00 88.56 258 ARG A C 1
ATOM 1980 O O . ARG A 1 258 ? 16.173 -1.276 -9.739 1.00 88.56 258 ARG A O 1
ATOM 1987 N N . ASN A 1 259 ? 17.097 -0.728 -7.775 1.00 88.06 259 ASN A N 1
ATOM 1988 C CA . ASN A 1 259 ? 16.043 -1.304 -6.963 1.00 88.06 259 ASN A CA 1
ATOM 1989 C C . ASN A 1 259 ? 15.278 -0.205 -6.238 1.00 88.06 259 ASN A C 1
ATOM 1991 O O . ASN A 1 259 ? 15.870 0.711 -5.671 1.00 88.06 259 ASN A O 1
ATOM 1995 N N . LEU A 1 260 ? 13.962 -0.348 -6.226 1.00 91.56 260 LEU A N 1
ATOM 1996 C CA . LEU A 1 260 ? 13.035 0.429 -5.430 1.00 91.56 260 LEU A CA 1
ATOM 1997 C C . LEU A 1 260 ? 12.356 -0.494 -4.427 1.00 91.56 260 LEU A C 1
ATOM 1999 O O . LEU A 1 260 ? 12.102 -1.666 -4.713 1.00 91.56 260 LEU A O 1
ATOM 2003 N N . GLY A 1 261 ? 12.047 0.036 -3.254 1.00 91.12 261 GLY A N 1
ATOM 2004 C CA . GLY A 1 261 ? 11.465 -0.743 -2.182 1.00 91.12 261 GLY A CA 1
ATOM 2005 C C . GLY A 1 261 ? 10.808 0.148 -1.150 1.00 91.12 261 GLY A C 1
ATOM 2006 O O . GLY A 1 261 ? 11.397 1.146 -0.743 1.00 91.12 261 GLY A O 1
ATOM 2007 N N . TRP A 1 262 ? 9.603 -0.230 -0.735 1.00 92.25 262 TRP A N 1
ATOM 2008 C CA . TRP A 1 262 ? 8.850 0.467 0.296 1.00 92.25 262 TRP A CA 1
ATOM 2009 C C . TRP A 1 262 ? 8.064 -0.525 1.139 1.00 92.25 262 TRP A C 1
ATOM 2011 O O . TRP A 1 262 ? 7.367 -1.399 0.619 1.00 92.25 262 TRP A O 1
ATOM 2021 N N . SER A 1 263 ? 8.116 -0.345 2.449 1.00 87.88 263 SER A N 1
ATOM 2022 C CA . SER A 1 263 ? 7.144 -0.917 3.371 1.00 87.88 263 SER A CA 1
ATOM 2023 C C . SER A 1 263 ? 5.768 -0.256 3.209 1.00 87.88 263 SER A C 1
ATOM 2025 O O . SER A 1 263 ? 5.641 0.871 2.722 1.00 87.88 263 SER A O 1
ATOM 2027 N N . ALA A 1 264 ? 4.715 -0.928 3.676 1.00 88.81 264 ALA A N 1
ATOM 2028 C CA . ALA A 1 264 ? 3.365 -0.366 3.702 1.00 88.81 264 ALA A CA 1
ATOM 2029 C C . ALA A 1 264 ? 3.287 0.947 4.511 1.00 88.81 264 ALA A C 1
ATOM 2031 O O . ALA A 1 264 ? 2.549 1.858 4.133 1.00 88.81 264 ALA A O 1
ATOM 2032 N N . LEU A 1 265 ? 4.087 1.084 5.578 1.00 86.75 265 LEU A N 1
ATOM 2033 C CA . LEU A 1 265 ? 4.165 2.319 6.363 1.00 86.75 265 LEU A CA 1
ATOM 2034 C C . LEU A 1 265 ? 4.820 3.461 5.575 1.00 86.75 265 LEU A C 1
ATOM 2036 O O . LEU A 1 265 ? 4.289 4.570 5.569 1.00 86.75 265 LEU A O 1
ATOM 2040 N N . GLU A 1 266 ? 5.934 3.201 4.886 1.00 90.56 266 GLU A N 1
ATOM 2041 C CA . GLU A 1 266 ? 6.610 4.211 4.058 1.00 90.56 266 GLU A CA 1
ATOM 2042 C C . GLU A 1 266 ? 5.707 4.685 2.918 1.00 90.56 266 GLU A C 1
ATOM 2044 O O . GLU A 1 266 ? 5.592 5.888 2.684 1.00 90.56 266 GLU A O 1
ATOM 2049 N N . LEU A 1 267 ? 4.997 3.764 2.255 1.00 93.12 267 LEU A N 1
ATOM 2050 C CA . LEU A 1 267 ? 4.013 4.119 1.232 1.00 93.12 267 LEU A CA 1
ATOM 2051 C C . LEU A 1 267 ? 2.891 4.984 1.803 1.00 93.12 267 LEU A C 1
ATOM 2053 O O . LEU A 1 267 ? 2.492 5.968 1.177 1.00 93.12 267 LEU A O 1
ATOM 2057 N N . LEU A 1 268 ? 2.367 4.642 2.982 1.00 90.12 268 LEU A N 1
ATOM 2058 C CA . LEU A 1 268 ? 1.335 5.432 3.646 1.00 90.12 268 LEU A CA 1
ATOM 2059 C C . LEU A 1 268 ? 1.833 6.844 3.967 1.00 90.12 268 LEU A C 1
ATOM 2061 O O . LEU A 1 268 ? 1.154 7.806 3.619 1.00 90.12 268 LEU A O 1
ATOM 2065 N N . GLN A 1 269 ? 3.016 6.972 4.566 1.00 89.81 269 GLN A N 1
ATOM 2066 C CA . GLN A 1 269 ? 3.606 8.260 4.933 1.00 89.81 269 GLN A CA 1
ATOM 2067 C C . GLN A 1 269 ? 3.906 9.123 3.702 1.00 89.81 269 GLN A C 1
ATOM 2069 O O . GLN A 1 269 ? 3.486 10.279 3.649 1.00 89.81 269 GLN A O 1
ATOM 2074 N N . ALA A 1 270 ? 4.553 8.558 2.680 1.00 93.44 270 ALA A N 1
ATOM 2075 C CA . ALA A 1 270 ? 4.908 9.280 1.459 1.00 93.44 270 ALA A CA 1
ATOM 2076 C C . ALA A 1 270 ? 3.673 9.729 0.656 1.00 93.44 270 ALA A C 1
ATOM 2078 O O . ALA A 1 270 ? 3.696 10.770 -0.001 1.00 93.44 270 ALA A O 1
ATOM 2079 N N . THR A 1 271 ? 2.567 8.981 0.740 1.00 94.56 271 THR A N 1
ATOM 2080 C CA . THR A 1 271 ? 1.290 9.330 0.092 1.00 94.56 271 THR A CA 1
ATOM 2081 C C . THR A 1 271 ? 0.304 10.054 1.012 1.00 94.56 271 THR A C 1
ATOM 2083 O O . THR A 1 271 ? -0.813 10.354 0.581 1.00 94.56 271 THR A O 1
ATOM 2086 N N . ASN A 1 272 ? 0.682 10.393 2.252 1.00 90.06 272 ASN A N 1
ATOM 2087 C CA . ASN A 1 272 ? -0.154 11.186 3.160 1.00 90.06 272 ASN A CA 1
ATOM 2088 C C . ASN A 1 272 ? -0.088 12.683 2.819 1.00 90.06 272 ASN A C 1
ATOM 2090 O O . ASN A 1 272 ? 0.340 13.524 3.604 1.00 90.06 272 ASN A O 1
ATOM 2094 N N . ASN A 1 273 ? -0.483 13.012 1.595 1.00 92.31 273 ASN A N 1
ATOM 2095 C CA . ASN A 1 273 ? -0.516 14.365 1.067 1.00 92.31 273 ASN A CA 1
ATOM 2096 C C . ASN A 1 273 ? -1.792 14.574 0.237 1.00 92.31 273 ASN A C 1
ATOM 2098 O O . ASN A 1 273 ? -2.484 13.619 -0.127 1.00 92.31 273 ASN A O 1
ATOM 2102 N N . ALA A 1 274 ? -2.108 15.831 -0.081 1.00 92.44 274 ALA A N 1
ATOM 2103 C CA . ALA A 1 274 ? -3.338 16.184 -0.795 1.00 92.44 274 ALA A CA 1
ATOM 2104 C C . ALA A 1 274 ? -3.470 15.496 -2.168 1.00 92.44 274 ALA A C 1
ATOM 2106 O O . ALA A 1 274 ? -4.582 15.215 -2.611 1.00 92.44 274 ALA A O 1
ATOM 2107 N N . GLN A 1 275 ? -2.346 15.198 -2.825 1.00 94.19 275 GLN A N 1
ATOM 2108 C CA . GLN A 1 275 ? -2.306 14.565 -4.143 1.00 94.19 275 GLN A CA 1
ATOM 2109 C C . GLN A 1 275 ? -2.290 13.031 -4.081 1.00 94.19 275 GLN A C 1
ATOM 2111 O O . GLN A 1 275 ? -2.418 12.397 -5.130 1.00 94.19 275 GLN A O 1
ATOM 2116 N N . ARG A 1 276 ? -2.137 12.453 -2.878 1.00 95.31 276 ARG A N 1
ATOM 2117 C CA . ARG A 1 276 ? -2.055 11.009 -2.597 1.00 95.31 276 ARG A CA 1
ATOM 2118 C C . ARG A 1 276 ? -1.001 10.280 -3.423 1.00 95.31 276 ARG A C 1
ATOM 2120 O O . ARG A 1 276 ? -1.189 9.128 -3.808 1.00 95.31 276 ARG A O 1
ATOM 2127 N N . ARG A 1 277 ? 0.100 10.960 -3.723 1.00 96.88 277 ARG A N 1
ATOM 2128 C CA . ARG A 1 277 ? 1.141 10.439 -4.605 1.00 96.88 277 ARG A CA 1
ATOM 2129 C C . ARG A 1 277 ? 2.507 11.008 -4.276 1.00 96.88 277 ARG A C 1
ATOM 2131 O O . ARG A 1 277 ? 2.593 12.040 -3.615 1.00 96.88 277 ARG A O 1
ATOM 2138 N N . PHE A 1 278 ? 3.548 10.371 -4.787 1.00 97.50 278 PHE A N 1
ATOM 2139 C CA . PHE A 1 278 ? 4.895 10.927 -4.820 1.00 97.50 278 PHE A CA 1
ATOM 2140 C C . PHE A 1 278 ? 5.637 10.449 -6.069 1.00 97.50 278 PHE A C 1
ATOM 2142 O O . PHE A 1 278 ? 5.242 9.466 -6.697 1.00 97.50 278 PHE A O 1
ATOM 2149 N N . THR A 1 279 ? 6.709 11.151 -6.422 1.00 97.25 279 THR A N 1
ATOM 2150 C CA . THR A 1 279 ? 7.551 10.847 -7.584 1.00 97.25 279 THR A CA 1
ATOM 2151 C C . THR A 1 279 ? 8.998 10.661 -7.166 1.00 97.25 279 THR A C 1
ATOM 2153 O O . THR A 1 279 ? 9.443 11.268 -6.192 1.00 97.25 279 THR A O 1
ATOM 2156 N N . GLY A 1 280 ? 9.750 9.894 -7.943 1.00 96.62 280 GLY A N 1
ATOM 2157 C CA . GLY A 1 280 ? 11.191 9.772 -7.777 1.00 96.62 280 GLY A CA 1
ATOM 2158 C C . GLY A 1 280 ? 11.897 9.486 -9.093 1.00 96.62 280 GLY A C 1
ATOM 2159 O O . GLY A 1 280 ? 11.270 9.401 -10.152 1.00 96.62 280 GLY A O 1
ATOM 2160 N N . LYS A 1 281 ? 13.219 9.354 -9.007 1.00 96.31 281 LYS A N 1
ATOM 2161 C CA . LYS A 1 281 ? 14.088 9.044 -10.138 1.00 96.31 281 LYS A CA 1
ATOM 2162 C C . LYS A 1 281 ? 14.968 7.843 -9.825 1.00 96.31 281 LYS A C 1
ATOM 2164 O O . LYS A 1 281 ? 15.373 7.650 -8.680 1.00 96.31 281 LYS A O 1
ATOM 2169 N N . LEU A 1 282 ? 15.251 7.059 -10.853 1.00 94.31 282 LEU A N 1
ATOM 2170 C CA . LEU A 1 282 ? 16.302 6.057 -10.877 1.00 94.31 282 LEU A CA 1
ATOM 2171 C C . LEU A 1 282 ? 17.392 6.543 -11.823 1.00 94.31 282 LEU A C 1
ATOM 2173 O O . LEU A 1 282 ? 17.099 6.849 -12.975 1.00 94.31 282 LEU A O 1
ATOM 2177 N N . GLU A 1 283 ? 18.622 6.614 -11.329 1.00 92.81 283 GLU A N 1
ATOM 2178 C CA . GLU A 1 283 ? 19.772 7.068 -12.110 1.00 92.81 283 GLU A CA 1
ATOM 2179 C C . GLU A 1 283 ? 20.654 5.878 -12.481 1.00 92.81 283 GLU A C 1
ATOM 2181 O O . GLU A 1 283 ? 21.255 5.238 -11.610 1.00 92.81 283 GLU A O 1
ATOM 2186 N N . PHE A 1 284 ? 20.735 5.594 -13.772 1.00 89.00 284 PHE A N 1
ATOM 2187 C CA . PHE A 1 284 ? 21.611 4.607 -14.384 1.00 89.00 284 PHE A CA 1
ATOM 2188 C C . PHE A 1 284 ? 22.818 5.379 -14.905 1.00 89.00 284 PHE A C 1
ATOM 2190 O O . PHE A 1 284 ? 22.752 6.023 -15.940 1.00 89.00 284 PHE A O 1
ATOM 2197 N N . ARG A 1 285 ? 23.868 5.435 -14.082 1.00 83.81 285 ARG A N 1
ATOM 2198 C CA . ARG A 1 285 ? 25.115 6.134 -14.394 1.00 83.81 285 ARG A CA 1
ATOM 2199 C C . ARG A 1 285 ? 26.108 5.090 -14.864 1.00 83.81 285 ARG A C 1
ATOM 2201 O O . ARG A 1 285 ? 26.416 4.189 -14.077 1.00 83.81 285 ARG A O 1
ATOM 2208 N N . ASN A 1 286 ? 26.563 5.246 -16.089 1.00 74.25 286 ASN A N 1
ATOM 2209 C CA . ASN A 1 286 ? 27.542 4.392 -16.733 1.00 74.25 286 ASN A CA 1
ATOM 2210 C C . ASN A 1 286 ? 28.771 5.231 -17.123 1.00 74.25 286 ASN A C 1
ATOM 2212 O O . ASN A 1 286 ? 28.849 6.407 -16.758 1.00 74.25 286 ASN A O 1
ATOM 2216 N N . ASN A 1 287 ? 29.791 4.593 -17.689 1.00 63.97 287 ASN A N 1
ATOM 2217 C CA . ASN A 1 287 ? 31.014 5.266 -18.132 1.00 63.97 287 ASN A CA 1
ATOM 2218 C C . ASN A 1 287 ? 30.840 5.843 -19.540 1.00 63.97 287 ASN A C 1
ATOM 2220 O O . ASN A 1 287 ? 29.859 5.545 -20.201 1.00 63.97 287 ASN A O 1
ATOM 2224 N N . ASP A 1 288 ? 31.846 6.579 -20.005 1.00 58.44 288 ASP A N 1
ATOM 2225 C CA . ASP A 1 288 ? 31.893 7.222 -21.326 1.00 58.44 288 ASP A CA 1
ATOM 2226 C C . ASP A 1 288 ? 31.738 6.256 -22.533 1.00 58.44 288 ASP A C 1
ATOM 2228 O O . ASP A 1 288 ? 31.752 6.710 -23.666 1.00 58.44 288 ASP A O 1
ATOM 2232 N N . ASP A 1 289 ? 31.620 4.942 -22.306 1.00 56.47 289 ASP A N 1
ATOM 2233 C CA . ASP A 1 289 ? 31.427 3.924 -23.349 1.00 56.47 289 ASP A CA 1
ATOM 2234 C C . ASP A 1 289 ? 29.995 3.342 -23.362 1.00 56.47 289 ASP A C 1
ATOM 2236 O O . ASP A 1 289 ? 29.689 2.502 -24.199 1.00 56.47 289 ASP A O 1
ATOM 2240 N N . THR A 1 290 ? 29.142 3.680 -22.384 1.00 64.38 290 THR A N 1
ATOM 2241 C CA . THR A 1 290 ? 27.753 3.192 -22.295 1.00 64.38 290 THR A CA 1
ATOM 2242 C C . THR A 1 290 ? 26.850 4.299 -21.756 1.00 64.38 290 THR A C 1
ATOM 2244 O O . THR A 1 290 ? 27.111 4.848 -20.684 1.00 64.38 290 THR A O 1
ATOM 2247 N N . GLY A 1 291 ? 25.764 4.615 -22.462 1.00 74.31 291 GLY A N 1
ATOM 2248 C CA . GLY A 1 291 ? 24.903 5.748 -22.134 1.00 74.31 291 GLY A CA 1
ATOM 2249 C C . GLY A 1 291 ? 24.389 5.763 -20.684 1.00 74.31 291 GLY A C 1
ATOM 2250 O O . GLY A 1 291 ? 24.145 4.741 -20.028 1.00 74.31 291 GLY A O 1
ATOM 2251 N N . SER A 1 292 ? 24.205 6.963 -20.142 1.00 86.38 292 SER A N 1
ATOM 2252 C CA . SER A 1 292 ? 23.634 7.231 -18.826 1.00 86.38 292 SER A CA 1
ATOM 2253 C C . SER A 1 292 ? 22.186 7.691 -18.933 1.00 86.38 292 SER A C 1
ATOM 2255 O O . SER A 1 292 ? 21.866 8.658 -19.618 1.00 86.38 292 SER A O 1
ATOM 2257 N N . TYR A 1 293 ? 21.305 7.083 -18.140 1.00 89.44 293 TYR A N 1
ATOM 2258 C CA . TYR A 1 293 ? 19.865 7.305 -18.234 1.00 89.44 293 TYR A CA 1
ATOM 2259 C C . TYR A 1 293 ? 19.205 7.620 -16.889 1.00 89.44 293 TYR A C 1
ATOM 2261 O O . TYR A 1 293 ? 19.589 7.145 -15.817 1.00 89.44 293 TYR A O 1
ATOM 2269 N N . GLU A 1 294 ? 18.132 8.402 -16.950 1.00 94.25 294 GLU A N 1
ATOM 2270 C CA . GLU A 1 294 ? 17.244 8.708 -15.836 1.00 94.25 294 GLU A CA 1
ATOM 2271 C C . GLU A 1 294 ? 15.838 8.179 -16.108 1.00 94.25 294 GLU A C 1
ATOM 2273 O O . GLU A 1 294 ? 15.180 8.5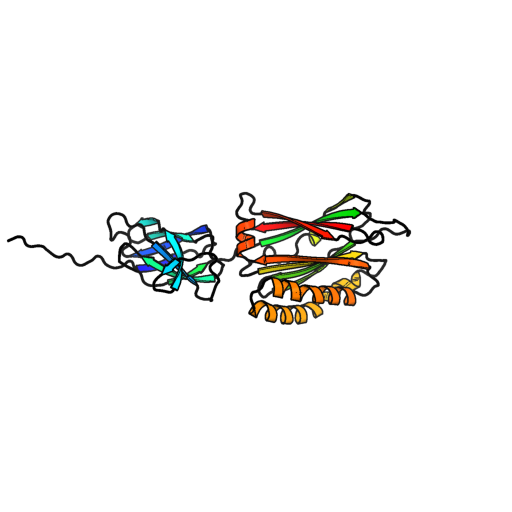49 -17.078 1.00 94.25 294 GLU A O 1
ATOM 2278 N N . VAL A 1 295 ? 15.320 7.371 -15.187 1.00 94.69 295 VAL A N 1
ATOM 2279 C CA . VAL A 1 295 ? 13.944 6.878 -15.242 1.00 94.69 295 VAL A CA 1
ATOM 2280 C C . VAL A 1 295 ? 13.117 7.543 -14.151 1.00 94.69 295 VAL A C 1
ATOM 2282 O O . VAL A 1 295 ? 13.409 7.415 -12.962 1.00 94.69 295 VAL A O 1
ATOM 2285 N N . THR A 1 296 ? 12.051 8.244 -14.539 1.00 97.19 296 THR A N 1
ATOM 2286 C CA . THR A 1 296 ? 11.121 8.872 -13.586 1.00 97.19 296 THR A CA 1
ATOM 2287 C C . THR A 1 296 ? 9.964 7.932 -13.274 1.00 97.19 296 THR A C 1
ATOM 2289 O O . THR A 1 296 ? 9.321 7.413 -14.188 1.00 97.19 296 THR A O 1
ATOM 2292 N N . TYR A 1 297 ? 9.641 7.778 -11.991 1.00 96.75 297 TYR A N 1
ATOM 2293 C CA . TYR A 1 297 ? 8.495 7.000 -11.529 1.00 96.75 297 TYR A CA 1
ATOM 2294 C C . TYR A 1 297 ? 7.552 7.822 -10.646 1.00 96.75 297 TYR A C 1
ATOM 2296 O O . TYR A 1 297 ? 7.927 8.838 -10.060 1.00 96.75 297 TYR A O 1
ATOM 2304 N N . GLU A 1 298 ? 6.318 7.345 -10.534 1.00 96.56 298 GLU A N 1
ATOM 2305 C CA . GLU A 1 298 ? 5.261 7.866 -9.675 1.00 96.56 298 GLU A CA 1
ATOM 2306 C C . GLU A 1 298 ? 4.593 6.706 -8.937 1.00 96.56 298 GLU A C 1
ATOM 2308 O O . GLU A 1 298 ? 4.340 5.645 -9.515 1.00 96.56 298 GLU A O 1
ATOM 2313 N N . ILE A 1 299 ? 4.272 6.925 -7.664 1.00 96.69 299 ILE A N 1
ATOM 2314 C CA . ILE A 1 299 ? 3.403 6.040 -6.892 1.00 96.69 299 ILE A CA 1
ATOM 2315 C C . ILE A 1 299 ? 2.155 6.799 -6.494 1.00 96.69 299 ILE A C 1
ATOM 2317 O O . ILE A 1 299 ? 2.240 7.896 -5.946 1.00 96.69 299 ILE A O 1
ATOM 2321 N N . ILE A 1 300 ? 1.000 6.184 -6.725 1.00 95.75 300 ILE A N 1
ATOM 2322 C CA . ILE A 1 300 ? -0.316 6.745 -6.435 1.00 95.75 300 ILE A CA 1
ATOM 2323 C C . ILE A 1 300 ? -1.042 5.823 -5.458 1.00 95.75 300 ILE A C 1
ATOM 2325 O O . ILE A 1 300 ? -1.158 4.623 -5.707 1.00 95.75 300 ILE A O 1
ATOM 2329 N N . ARG A 1 301 ? -1.584 6.388 -4.377 1.00 95.31 301 ARG A N 1
ATOM 2330 C CA . ARG A 1 301 ? -2.564 5.725 -3.512 1.00 95.31 301 ARG A CA 1
ATOM 2331 C C . ARG A 1 301 ? -3.971 5.997 -4.036 1.00 95.31 301 ARG A C 1
ATOM 2333 O O . ARG A 1 301 ? -4.359 7.153 -4.207 1.00 95.31 301 ARG A O 1
ATOM 2340 N N . VAL A 1 302 ? -4.741 4.939 -4.271 1.00 90.50 302 VAL A N 1
ATOM 2341 C CA . VAL A 1 302 ? -6.013 5.021 -5.016 1.00 90.50 302 VAL A CA 1
ATOM 2342 C C . VAL A 1 302 ? -7.243 5.200 -4.102 1.00 90.50 302 VAL A C 1
ATOM 2344 O O . VAL A 1 302 ? -8.336 5.481 -4.585 1.00 90.50 302 VAL A O 1
ATOM 2347 N N . GLU A 1 303 ? -7.071 5.138 -2.775 1.00 78.81 303 GLU A N 1
ATOM 2348 C CA . GLU A 1 303 ? -8.152 5.181 -1.761 1.00 78.81 303 GLU A CA 1
ATOM 2349 C C . GLU A 1 303 ? -7.966 6.296 -0.705 1.00 78.81 303 GLU A C 1
ATOM 2351 O O . GLU A 1 303 ? -6.823 6.759 -0.455 1.00 78.81 303 GLU A O 1
#

Radius of gyration: 26.28 Å; chains: 1; bounding box: 60×36×98 Å

pLDDT: mean 81.39, std 15.73, range [40.66, 98.25]

Foldseek 3Di:
DDDDDPDDQQDFWAFPDWDDAEAAQDKIKTFTAQQPSDDDWFKKKWWAAPVPDDQPDFDDDPNGTTDIWTWADPDRGMIMTHHHNRDFFHWTFMWMGTPPHIYDTDIGTHFFFWKWKWFWKKWFQFQFDPPDPDWWWKKKKKWKDAQLAIDIDIAGTDTPHDHGDMDTGDPQRTTGDDVPPPTDGHRWKIKMKMWMWTADDDDQVLLVPCVVLRVVLSVCLNVQVVVSDQVSNQVSVVVSVVVSVVRSDHPIGTLDMDMDMDTSSRLSVQLPDPQSKDKDWDWSDDDSVHTTMIIIMMMHGPD

Secondary structure (DSSP, 8-state):
------PPPPPPPEEEEEES-B-TT-EEEEEEE-TTSSSS---EEEEEESS----SS-EEETTEEEEEEEEEEEETTEEEEEPPTTPPSEEEEEEEEETTEE---EEEEEPPPEEEEEEEEEEEEE-----SSS---EEEEEEEEETTEEEEEE---B--PPTT-EEEPPHHHHB-SPTTT-SEE-SSEEEEEEEEEE--S--GGGGGGGGGHHHHHHHHHHHHHTT--HHHHHHHHHHHHHHHHHHH-S--EEEEEEEEEEEHHHHHHHT-STTSEEEEEEEE---TTS-EEEEEEEEEE--

Sequence (303 aa):
MGFSVRQPPPPAPVIDSIAPSQYPGRKAIVTGRNFLTTPNPTPGVWFLPLDEQPLASYVMFEGEKAAFTLGRVLSDNQMEVTIPEILLPGNYQVVMAIGDRVSNRLVYPVRAYRYQVNFLKLRCVDESDPEWVGSDEVVTTWVIARDTEVWAKNTGEYGNFDDGDEQSYKTGDRTVFLPGAGPGEVRQVLAVSTSLYEWDAGDVSAANTVVGFVGDLAAQILNAFGKVELAAVVKALTPLVQKLISWLGGDPDPLGTRNLGWSALELLQATNNAQRRFTGKLEFRNNDDTGSYEVTYEIIRVE